Protein AF-0000000077645775 (afdb_homodimer)

Structure (mmCIF, N/CA/C/O backbone):
data_AF-0000000077645775-model_v1
#
loop_
_entity.id
_entity.type
_entity.pdbx_description
1 polymer CAMK2
#
loop_
_atom_site.group_PDB
_atom_site.id
_atom_site.type_symbol
_atom_site.label_atom_id
_atom_site.label_alt_id
_atom_site.label_comp_id
_atom_site.label_asym_id
_atom_site.label_entity_id
_atom_site.label_seq_id
_atom_site.pdbx_PDB_ins_code
_atom_site.Cartn_x
_atom_site.Cartn_y
_atom_site.Cartn_z
_atom_site.occupancy
_atom_site.B_iso_or_equiv
_atom_site.auth_seq_id
_atom_site.auth_comp_id
_atom_site.auth_asym_id
_atom_site.auth_atom_id
_atom_site.pdbx_PDB_model_num
ATOM 1 N N . MET A 1 1 ? -42.531 34.25 -17.188 1 35.44 1 MET A N 1
ATOM 2 C CA . MET A 1 1 ? -41.594 34.688 -16.156 1 35.44 1 MET A CA 1
ATOM 3 C C . MET A 1 1 ? -40.875 33.5 -15.523 1 35.44 1 MET A C 1
ATOM 5 O O . MET A 1 1 ? -40.188 33.656 -14.523 1 35.44 1 MET A O 1
ATOM 9 N N . VAL A 1 2 ? -41.312 32.25 -15.727 1 54.03 2 VAL A N 1
ATOM 10 C CA . VAL A 1 2 ? -41 31.016 -15.016 1 54.03 2 VAL A CA 1
ATOM 11 C C . VAL A 1 2 ? -39.562 30.594 -15.344 1 54.03 2 VAL A C 1
ATOM 13 O O . VAL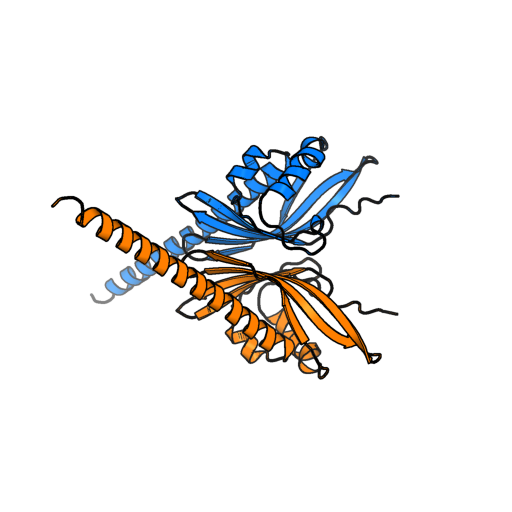 A 1 2 ? -38.969 29.781 -14.641 1 54.03 2 VAL A O 1
ATOM 16 N N . HIS A 1 3 ? -39.031 30.922 -16.484 1 53.81 3 HIS A N 1
ATOM 17 C CA . HIS A 1 3 ? -37.906 30.172 -17.016 1 53.81 3 HIS A CA 1
ATOM 18 C C . HIS A 1 3 ? -36.562 30.719 -16.484 1 53.81 3 HIS A C 1
ATOM 20 O O . HIS A 1 3 ? -35.5 30.141 -16.75 1 53.81 3 HIS A O 1
ATOM 26 N N . PHE A 1 4 ? -36.562 31.891 -15.906 1 53.22 4 PHE A N 1
ATOM 27 C CA . PHE A 1 4 ? -35.281 32.469 -15.516 1 53.22 4 PHE A CA 1
ATOM 28 C C . PHE A 1 4 ? -34.75 31.797 -14.242 1 53.22 4 PHE A C 1
ATOM 30 O O . PHE A 1 4 ? -33.562 31.812 -13.977 1 53.22 4 PHE A O 1
ATOM 37 N N . SER A 1 5 ? -35.688 31.203 -13.438 1 54.78 5 SER A N 1
ATOM 38 C CA . SER A 1 5 ? -35.281 30.641 -12.156 1 54.78 5 SER A CA 1
ATOM 39 C C . SER A 1 5 ? -34.531 29.328 -12.359 1 54.78 5 SER A C 1
ATOM 41 O O . SER A 1 5 ? -33.594 29.016 -11.617 1 54.78 5 SER A O 1
ATOM 43 N N . PHE A 1 6 ? -34.875 28.594 -13.438 1 58.28 6 PHE A N 1
ATOM 44 C CA . PHE A 1 6 ? -34.219 27.297 -13.672 1 58.28 6 PHE A CA 1
ATOM 45 C C . PHE A 1 6 ? -32.781 27.484 -14.102 1 58.28 6 PHE A C 1
ATOM 47 O O . PHE A 1 6 ? -31.906 26.703 -13.727 1 58.28 6 PHE A O 1
ATOM 54 N N . PHE A 1 7 ? -32.438 28.578 -14.742 1 55.56 7 PHE A N 1
ATOM 55 C CA . PHE A 1 7 ? -31.109 28.797 -15.258 1 55.56 7 PHE A CA 1
ATOM 56 C C . PHE A 1 7 ? -30.156 29.203 -14.133 1 55.56 7 PHE A C 1
ATOM 58 O O . PHE A 1 7 ? -28.984 28.781 -14.125 1 55.56 7 PHE A O 1
ATOM 65 N N . LYS A 1 8 ? -30.688 29.859 -13.164 1 55.53 8 LYS A N 1
ATOM 66 C CA . LYS A 1 8 ? -29.828 30.266 -12.062 1 55.53 8 LYS A CA 1
ATOM 67 C C . LYS A 1 8 ? -29.469 29.078 -11.172 1 55.53 8 LYS A C 1
ATOM 69 O O . LYS A 1 8 ? -28.344 28.969 -10.695 1 55.53 8 LYS A O 1
ATOM 74 N N . SER A 1 9 ? -30.484 28.125 -11.102 1 63.31 9 SER A N 1
ATOM 75 C CA . SER A 1 9 ? -30.234 26.953 -10.258 1 63.31 9 SER A CA 1
ATOM 76 C C . SER A 1 9 ? -29.234 26 -10.906 1 63.31 9 SER A C 1
ATOM 78 O O . SER A 1 9 ? -28.359 25.453 -10.234 1 63.31 9 SER A O 1
ATOM 80 N N . GLN A 1 10 ? -29.25 25.953 -12.234 1 63.09 10 GLN A N 1
ATOM 81 C CA . GLN A 1 10 ? -28.312 25.094 -12.953 1 63.09 10 GLN A CA 1
ATOM 82 C C . GLN A 1 10 ? -26.906 25.672 -12.93 1 63.09 10 GLN A C 1
ATOM 84 O O . GLN A 1 10 ? -25.922 24.953 -12.75 1 63.09 10 GLN A O 1
ATOM 89 N N . LEU A 1 11 ? -26.859 26.953 -13.039 1 58.44 11 LEU A N 1
ATOM 90 C CA . LEU A 1 11 ? -25.562 27.609 -13.016 1 58.44 11 LEU A CA 1
ATOM 91 C C . LEU A 1 11 ? -24.906 27.469 -11.648 1 58.44 11 LEU A C 1
ATOM 93 O O . LEU A 1 11 ? -23.703 27.25 -11.555 1 58.44 11 LEU A O 1
ATOM 97 N N . ALA A 1 12 ? -25.766 27.656 -10.633 1 63.41 12 ALA A N 1
ATOM 98 C CA . ALA A 1 12 ? -25.25 27.516 -9.273 1 63.41 12 ALA A CA 1
ATOM 99 C C . ALA A 1 12 ? -24.781 26.094 -9.008 1 63.41 12 ALA A C 1
ATOM 101 O O . ALA A 1 12 ? -23.75 25.875 -8.383 1 63.41 12 ALA A O 1
ATOM 102 N N . ASN A 1 13 ? -25.531 25.172 -9.555 1 65.56 13 ASN A N 1
ATOM 103 C CA . ASN A 1 13 ? -25.141 23.766 -9.422 1 65.56 13 ASN A CA 1
ATOM 104 C C . ASN A 1 13 ? -23.859 23.469 -10.18 1 65.56 13 ASN A C 1
ATOM 106 O O . ASN A 1 13 ? -23.016 22.719 -9.703 1 65.56 13 ASN A O 1
ATOM 110 N N . ASP A 1 14 ? -23.719 24.172 -11.312 1 67.62 14 ASP A N 1
ATOM 111 C CA . ASP A 1 14 ? -22.516 24.016 -12.117 1 67.62 14 ASP A CA 1
ATOM 112 C C . ASP A 1 14 ? -21.297 24.656 -11.43 1 67.62 14 ASP A C 1
ATOM 114 O O . ASP A 1 14 ? -20.219 24.078 -11.43 1 67.62 14 ASP A O 1
ATOM 118 N N . GLU A 1 15 ? -21.609 25.812 -10.867 1 68.56 15 GLU A N 1
ATOM 119 C CA . GLU A 1 15 ? -20.531 26.484 -10.141 1 68.56 15 GLU A CA 1
ATOM 120 C C . GLU A 1 15 ? -20.109 25.672 -8.922 1 68.56 15 GLU A C 1
ATOM 122 O O . GLU A 1 15 ? -18.906 25.578 -8.609 1 68.56 15 GLU A O 1
ATOM 127 N N . PHE A 1 16 ? -21.109 25.188 -8.266 1 70.94 16 PHE A N 1
ATOM 128 C CA . PHE A 1 16 ? -20.828 24.344 -7.109 1 70.94 16 PHE A CA 1
ATOM 129 C C . PHE A 1 16 ? -20.062 23.094 -7.52 1 70.94 16 PHE A C 1
ATOM 131 O O . PHE A 1 16 ? -19.109 22.688 -6.84 1 70.94 16 PHE A O 1
ATOM 138 N N . SER A 1 17 ? -20.562 22.578 -8.539 1 72.56 17 SER A N 1
ATOM 139 C CA . SER A 1 17 ? -19.891 21.391 -9.055 1 72.56 17 SER A CA 1
ATOM 140 C C . SER A 1 17 ? -18.453 21.719 -9.484 1 72.56 17 SER A C 1
ATOM 142 O O . SER A 1 17 ? -17.531 20.969 -9.188 1 72.56 17 SER A O 1
ATOM 144 N N . PHE A 1 18 ? -18.281 22.828 -10 1 78.81 18 PHE A N 1
ATOM 145 C CA . PHE A 1 18 ? -16.969 23.266 -10.445 1 78.81 18 PHE A CA 1
ATOM 146 C C . PHE A 1 18 ? -16.062 23.562 -9.25 1 78.81 18 PHE A C 1
ATOM 148 O O . PHE A 1 18 ? -14.883 23.219 -9.258 1 78.81 18 PHE A O 1
ATOM 155 N N . SER A 1 19 ? -16.672 24.234 -8.305 1 79.06 19 SER A N 1
ATOM 156 C CA . SER A 1 19 ? -15.914 24.562 -7.102 1 79.06 19 SER A CA 1
ATOM 157 C C . SER A 1 19 ? -15.484 23.297 -6.367 1 79.06 19 SER A C 1
ATOM 159 O O . SER A 1 19 ? -14.352 23.203 -5.895 1 79.06 19 SER A O 1
ATOM 161 N N . MET A 1 20 ? -16.328 22.344 -6.336 1 82.12 20 MET A N 1
ATOM 162 C CA . MET A 1 20 ? -15.992 21.078 -5.668 1 82.12 20 MET A CA 1
ATOM 163 C C . MET A 1 20 ? -14.914 20.328 -6.438 1 82.12 20 MET A C 1
ATOM 165 O O . MET A 1 20 ? -14.047 19.688 -5.836 1 82.12 20 MET A O 1
ATOM 169 N N . LEU A 1 21 ? -15.023 20.422 -7.68 1 83 21 LEU A N 1
ATOM 170 C CA . LEU A 1 21 ? -14.016 19.766 -8.516 1 83 21 LEU A CA 1
ATOM 171 C C . LEU A 1 21 ? -12.648 20.422 -8.312 1 83 21 LEU A C 1
ATOM 173 O O . LEU A 1 21 ? -11.633 19.719 -8.227 1 83 21 LEU A O 1
ATOM 177 N N . ARG A 1 22 ? -12.648 21.672 -8.227 1 86.12 22 ARG A N 1
ATOM 178 C CA . ARG A 1 22 ? -11.391 22.406 -8.008 1 86.12 22 ARG A CA 1
ATOM 179 C C . ARG A 1 22 ? -10.789 22.062 -6.652 1 86.12 22 ARG A C 1
ATOM 181 O O . ARG A 1 22 ? -9.57 21.938 -6.52 1 86.12 22 ARG A O 1
ATOM 188 N N . LEU A 1 23 ? -11.609 21.938 -5.723 1 88 23 LEU A N 1
ATOM 189 C CA . LEU A 1 23 ? -11.133 21.594 -4.387 1 88 23 LEU A CA 1
ATOM 190 C C . LEU A 1 23 ? -10.523 20.203 -4.363 1 88 23 LEU A C 1
ATOM 192 O O . LEU A 1 23 ? -9.508 19.969 -3.701 1 88 23 LEU A O 1
ATOM 196 N N . THR A 1 24 ? -11.156 19.312 -5.047 1 91.88 24 THR A N 1
ATOM 197 C CA . THR A 1 24 ? -10.648 17.953 -5.109 1 91.88 24 THR A CA 1
ATOM 198 C C . THR A 1 24 ? -9.289 17.906 -5.805 1 91.88 24 THR A C 1
ATOM 200 O O . THR A 1 24 ? -8.367 17.219 -5.348 1 91.88 24 THR A O 1
ATOM 203 N N . ILE A 1 25 ? -9.18 18.672 -6.828 1 92.69 25 ILE A N 1
ATOM 204 C CA . ILE A 1 25 ? -7.926 18.734 -7.57 1 92.69 25 ILE A CA 1
ATOM 205 C C . ILE A 1 25 ? -6.828 19.328 -6.688 1 92.69 25 ILE A C 1
ATOM 207 O O . ILE A 1 25 ? -5.707 18.812 -6.648 1 92.69 25 ILE A O 1
ATOM 211 N N . ARG A 1 26 ? -7.129 20.344 -6.023 1 94.75 26 ARG A N 1
ATOM 212 C CA . ARG A 1 26 ? -6.16 21 -5.148 1 94.75 26 ARG A CA 1
ATOM 213 C C . ARG A 1 26 ? -5.715 20.062 -4.031 1 94.75 26 ARG A C 1
ATOM 215 O O . ARG A 1 26 ? -4.535 20.016 -3.684 1 94.75 26 ARG A O 1
ATOM 222 N N . ARG A 1 27 ? -6.645 19.375 -3.463 1 96.19 27 ARG A N 1
ATOM 223 C CA . ARG A 1 27 ? -6.324 18.438 -2.387 1 96.19 27 ARG A CA 1
ATOM 224 C C . ARG A 1 27 ? -5.434 17.312 -2.891 1 96.19 27 ARG A C 1
ATOM 226 O O . ARG A 1 27 ? -4.496 16.891 -2.203 1 96.19 27 ARG A O 1
ATOM 233 N N . LYS A 1 28 ? -5.723 16.828 -4.059 1 97.69 28 LYS A N 1
ATOM 234 C CA . LYS A 1 28 ? -4.879 15.797 -4.648 1 97.69 28 LYS A CA 1
ATOM 235 C C . LYS A 1 28 ? -3.473 16.328 -4.926 1 97.69 28 LYS A C 1
ATOM 237 O O . LYS A 1 28 ? -2.484 15.633 -4.668 1 97.69 28 LYS A O 1
ATOM 242 N N . GLN A 1 29 ? -3.4 17.516 -5.398 1 97.62 29 GLN A N 1
ATOM 243 C CA . GLN A 1 29 ? -2.104 18.125 -5.66 1 97.62 29 GLN A CA 1
ATOM 244 C C . GLN A 1 29 ? -1.319 18.328 -4.367 1 97.62 29 GLN A C 1
ATOM 246 O O . GLN A 1 29 ? -0.094 18.203 -4.352 1 97.62 29 GLN A O 1
ATOM 251 N N . GLU A 1 30 ? -1.993 18.641 -3.342 1 97.88 30 GLU A N 1
ATOM 252 C CA . GLU A 1 30 ? -1.35 18.781 -2.039 1 97.88 30 GLU A CA 1
ATOM 253 C C . GLU A 1 30 ? -0.684 17.469 -1.613 1 97.88 30 GLU A C 1
ATOM 255 O O . GLU A 1 30 ? 0.459 17.469 -1.149 1 97.88 30 GLU A O 1
ATOM 260 N N . ILE A 1 31 ? -1.346 16.375 -1.793 1 98.56 31 ILE A N 1
ATOM 261 C CA . ILE A 1 31 ? -0.824 15.07 -1.418 1 98.56 31 ILE A CA 1
ATOM 262 C C . ILE A 1 31 ? 0.391 14.734 -2.279 1 98.56 31 ILE A C 1
ATOM 264 O O . ILE A 1 31 ? 1.384 14.195 -1.782 1 98.56 31 ILE A O 1
ATOM 268 N N . ILE A 1 32 ? 0.295 15.055 -3.537 1 98.56 32 ILE A N 1
ATOM 269 C CA . ILE A 1 32 ? 1.415 14.805 -4.438 1 98.56 32 ILE A CA 1
ATOM 270 C C . ILE A 1 32 ? 2.629 15.617 -3.99 1 98.56 32 ILE A C 1
ATOM 272 O O . ILE A 1 32 ? 3.738 15.086 -3.9 1 98.56 32 ILE A O 1
ATOM 276 N N . LYS A 1 33 ? 2.432 16.844 -3.637 1 98.31 33 LYS A N 1
ATOM 277 C CA . LYS A 1 33 ? 3.523 17.719 -3.201 1 98.31 33 LYS A CA 1
ATOM 278 C C . LYS A 1 33 ? 4.125 17.219 -1.889 1 98.31 33 LYS A C 1
ATOM 280 O O . LYS A 1 33 ? 5.348 17.234 -1.717 1 98.31 33 LYS A O 1
ATOM 285 N N . LEU A 1 34 ? 3.289 16.812 -0.965 1 98.44 34 LEU A N 1
ATOM 286 C CA . LEU A 1 34 ? 3.766 16.234 0.283 1 98.44 34 LEU A CA 1
ATOM 287 C C . LEU A 1 34 ? 4.652 15.016 0.014 1 98.44 34 LEU A C 1
ATOM 289 O O . LEU A 1 34 ? 5.715 14.875 0.626 1 98.44 34 LEU A O 1
ATOM 293 N N . THR A 1 35 ? 4.227 14.227 -0.908 1 98.75 35 THR A N 1
ATOM 294 C CA . THR A 1 35 ? 4.969 13.023 -1.258 1 98.75 35 THR A CA 1
ATOM 295 C C . THR A 1 35 ? 6.316 13.375 -1.885 1 98.75 35 THR A C 1
ATOM 297 O O . THR A 1 35 ? 7.34 12.781 -1.547 1 98.75 35 THR A O 1
ATOM 300 N N . GLU A 1 36 ? 6.297 14.328 -2.742 1 98.12 36 GLU A N 1
ATOM 301 C CA . GLU A 1 36 ? 7.539 14.797 -3.35 1 98.12 36 GLU A CA 1
ATOM 302 C C . GLU A 1 36 ? 8.508 15.305 -2.289 1 98.12 36 GLU A C 1
ATOM 304 O O . GLU A 1 36 ? 9.711 15.031 -2.357 1 98.12 36 GLU A O 1
ATOM 309 N N . GLN A 1 37 ? 8.031 16.016 -1.359 1 98.06 37 GLN A N 1
ATOM 310 C CA . GLN A 1 37 ? 8.867 16.547 -0.288 1 98.06 37 GLN A CA 1
ATOM 311 C C . GLN A 1 37 ? 9.422 15.422 0.585 1 98.06 37 GLN A C 1
ATOM 313 O O . GLN A 1 37 ? 10.578 15.469 0.997 1 98.06 37 GLN A O 1
ATOM 318 N N . LEU A 1 38 ? 8.617 14.492 0.855 1 98.25 38 LEU A N 1
ATOM 319 C CA . LEU A 1 38 ? 9.062 13.328 1.617 1 98.25 38 LEU A CA 1
ATOM 320 C C . LEU A 1 38 ? 10.188 12.602 0.889 1 98.25 38 LEU A C 1
ATOM 322 O O . LEU A 1 38 ? 11.211 12.273 1.49 1 98.25 38 LEU A O 1
ATOM 326 N N . ILE A 1 39 ? 10.008 12.375 -0.375 1 96.69 39 ILE A N 1
ATOM 327 C CA . ILE A 1 39 ? 11 11.664 -1.172 1 96.69 39 ILE A CA 1
ATOM 328 C C . ILE A 1 39 ? 12.297 12.477 -1.232 1 96.69 39 ILE A C 1
ATOM 330 O O . ILE A 1 39 ? 13.391 11.914 -1.173 1 96.69 39 ILE A O 1
ATOM 334 N N . ALA A 1 40 ? 12.156 13.781 -1.347 1 95.25 40 ALA A N 1
ATOM 335 C CA . ALA A 1 40 ? 13.336 14.641 -1.333 1 95.25 40 ALA A CA 1
ATOM 336 C C . ALA A 1 40 ? 14.109 14.492 -0.027 1 95.25 40 ALA A C 1
ATOM 338 O O . ALA A 1 40 ? 15.344 14.438 -0.031 1 95.25 40 ALA A O 1
ATOM 339 N N . ALA A 1 41 ? 13.375 14.43 1.089 1 95.81 41 ALA A N 1
ATOM 340 C CA . ALA A 1 41 ? 14.031 14.234 2.379 1 95.81 41 ALA A CA 1
ATOM 341 C C . ALA A 1 41 ? 14.773 12.898 2.416 1 95.81 41 ALA A C 1
ATOM 343 O O . ALA A 1 41 ? 15.891 12.82 2.939 1 95.81 41 ALA A O 1
ATOM 344 N N . ILE A 1 42 ? 14.211 11.875 1.818 1 95.12 42 ILE A N 1
ATOM 345 C CA . ILE A 1 42 ? 14.82 10.547 1.786 1 95.12 42 ILE A CA 1
ATOM 346 C C . ILE A 1 42 ? 16.078 10.578 0.934 1 95.12 42 ILE A C 1
ATOM 348 O O . ILE A 1 42 ? 17.156 10.148 1.378 1 95.12 42 ILE A O 1
ATOM 352 N N . THR A 1 43 ? 15.977 11.109 -0.254 1 91.56 43 THR A N 1
ATOM 353 C CA . THR A 1 43 ? 17.062 11.047 -1.223 1 91.56 43 THR A CA 1
ATOM 354 C C . THR A 1 43 ? 18.219 11.953 -0.806 1 91.56 43 THR A C 1
ATOM 356 O O . THR A 1 43 ? 19.359 11.75 -1.222 1 91.56 43 THR A O 1
ATOM 359 N N . SER A 1 44 ? 17.969 12.922 0.042 1 91.62 44 SER A N 1
ATOM 360 C CA . SER A 1 44 ? 19 13.828 0.513 1 91.62 44 SER A CA 1
ATOM 361 C C . SER A 1 44 ? 19.578 13.359 1.847 1 91.62 44 SER A C 1
ATOM 363 O O . SER A 1 44 ? 20.453 14.031 2.422 1 91.62 44 SER A O 1
ATOM 365 N N . GLY A 1 45 ? 19.031 12.328 2.346 1 92.62 45 GLY A N 1
ATOM 366 C CA . GLY A 1 45 ? 19.516 11.82 3.623 1 92.62 45 GLY A CA 1
ATOM 367 C C . GLY A 1 45 ? 19.125 12.703 4.797 1 92.62 45 GLY A C 1
ATOM 368 O O . GLY A 1 45 ? 19.844 12.75 5.801 1 92.62 45 GLY A O 1
ATOM 369 N N . ASP A 1 46 ? 18.125 13.438 4.688 1 94.44 46 ASP A N 1
ATOM 370 C CA . ASP A 1 46 ? 17.656 14.375 5.707 1 94.44 46 ASP A CA 1
ATOM 371 C C . ASP A 1 46 ? 16.672 13.703 6.656 1 94.44 46 ASP A C 1
ATOM 373 O O . ASP A 1 46 ? 15.453 13.891 6.527 1 94.44 46 ASP A O 1
ATOM 377 N N . PHE A 1 47 ? 17.156 13.016 7.738 1 96.38 47 PHE A N 1
ATOM 378 C CA . PHE A 1 47 ? 16.297 12.266 8.648 1 96.38 47 PHE A CA 1
ATOM 379 C C . PHE A 1 47 ? 15.391 13.203 9.438 1 96.38 47 PHE A C 1
ATOM 381 O O . PHE A 1 47 ? 14.227 12.883 9.688 1 96.38 47 PHE A O 1
ATOM 388 N N . GLU A 1 48 ? 15.875 14.305 9.828 1 96.19 48 GLU A N 1
ATOM 389 C CA . GLU A 1 48 ? 15.047 15.266 10.539 1 96.19 48 GLU A CA 1
ATOM 390 C C . GLU A 1 48 ? 13.859 15.711 9.688 1 96.19 48 GLU A C 1
ATOM 392 O O . GLU A 1 48 ? 12.719 15.734 10.164 1 96.19 48 GLU A O 1
ATOM 397 N N . GLY A 1 49 ? 14.156 16.078 8.461 1 96.62 49 GLY A N 1
ATOM 398 C CA . GLY A 1 49 ? 13.07 16.391 7.547 1 96.62 49 GLY A CA 1
ATOM 399 C C . GLY A 1 49 ? 12.094 15.25 7.355 1 96.62 49 GLY A C 1
ATOM 400 O O . GLY A 1 49 ? 10.883 15.461 7.348 1 96.62 49 GLY A O 1
ATOM 401 N N . TYR A 1 50 ? 12.633 14.078 7.242 1 97.56 50 TYR A N 1
ATOM 402 C CA . TYR A 1 50 ? 11.836 12.867 7.062 1 97.56 50 TYR A CA 1
ATOM 403 C C . TYR A 1 50 ? 10.859 12.68 8.219 1 97.56 50 TYR A C 1
ATOM 405 O O . TYR A 1 50 ? 9.68 12.391 8 1 97.56 50 TYR A O 1
ATOM 413 N N . THR A 1 51 ? 11.25 12.906 9.406 1 97.44 51 THR A N 1
ATOM 414 C CA . THR A 1 51 ? 10.438 12.672 10.594 1 97.44 51 THR A CA 1
ATOM 415 C C . THR A 1 51 ? 9.273 13.656 10.664 1 97.44 51 THR A C 1
ATOM 417 O O . THR A 1 51 ? 8.289 13.414 11.352 1 97.44 51 THR A O 1
ATOM 420 N N . ARG A 1 52 ? 9.367 14.734 9.977 1 96.56 52 ARG A N 1
ATOM 421 C CA . ARG A 1 52 ? 8.289 15.727 9.953 1 96.56 52 ARG A CA 1
ATOM 422 C C . ARG A 1 52 ? 7.109 15.227 9.133 1 96.56 52 ARG A C 1
ATOM 424 O O . ARG A 1 52 ? 5.984 15.711 9.297 1 96.56 52 ARG A O 1
ATOM 431 N N . PHE A 1 53 ? 7.406 14.266 8.297 1 97.94 53 PHE A N 1
ATOM 432 C CA . PHE A 1 53 ? 6.367 13.812 7.379 1 97.94 53 PHE A CA 1
ATOM 433 C C . PHE A 1 53 ? 5.832 12.453 7.797 1 97.94 53 PHE A C 1
ATOM 435 O O . PHE A 1 53 ? 4.801 12 7.293 1 97.94 53 PHE A O 1
ATOM 442 N N . VAL A 1 54 ? 6.48 11.789 8.703 1 98.38 54 VAL A N 1
ATOM 443 C CA . VAL A 1 54 ? 6.168 10.383 8.938 1 98.38 54 VAL A CA 1
ATOM 444 C C . VAL A 1 54 ? 5.668 10.195 10.367 1 98.38 54 VAL A C 1
ATOM 446 O O . VAL A 1 54 ? 6.254 10.734 11.312 1 98.38 54 VAL A O 1
ATOM 449 N N . ASP A 1 55 ? 4.562 9.445 10.484 1 98 55 ASP A N 1
ATOM 450 C CA . ASP A 1 55 ? 4.055 9.07 11.797 1 98 55 ASP A CA 1
ATOM 451 C C . ASP A 1 55 ? 5.066 8.211 12.555 1 98 55 ASP A C 1
ATOM 453 O O . ASP A 1 55 ? 5.68 7.312 11.977 1 98 55 ASP A O 1
ATOM 457 N N . PRO A 1 56 ? 5.289 8.5 13.836 1 96.69 56 PRO A N 1
ATOM 458 C CA . PRO A 1 56 ? 6.258 7.707 14.594 1 96.69 56 PRO A CA 1
ATOM 459 C C . PRO A 1 56 ? 5.895 6.227 14.641 1 96.69 56 PRO A C 1
ATOM 461 O O . PRO A 1 56 ? 6.762 5.383 14.891 1 96.69 56 PRO A O 1
ATOM 464 N N . HIS A 1 57 ? 4.617 5.844 14.43 1 96.62 57 HIS A N 1
ATOM 465 C CA . HIS A 1 57 ? 4.172 4.457 14.406 1 96.62 57 HIS A CA 1
ATOM 466 C C . HIS A 1 57 ? 3.895 3.99 12.984 1 96.62 57 HIS A C 1
ATOM 468 O O . HIS A 1 57 ? 3.008 3.164 12.758 1 96.62 57 HIS A O 1
ATOM 474 N N . VAL A 1 58 ? 4.621 4.523 12.086 1 98.44 58 VAL A N 1
ATOM 475 C CA . VAL A 1 58 ? 4.473 4.164 10.68 1 98.44 58 VAL A CA 1
ATOM 476 C C . VAL A 1 58 ? 4.656 2.66 10.508 1 98.44 58 VAL A C 1
ATOM 478 O O . VAL A 1 58 ? 5.469 2.045 11.203 1 98.44 58 VAL A O 1
ATOM 481 N N . THR A 1 59 ? 3.861 2.072 9.617 1 98.75 59 THR A N 1
ATOM 482 C CA . THR A 1 59 ? 4.062 0.692 9.195 1 98.75 59 THR A CA 1
ATOM 483 C C . THR A 1 59 ? 4.512 0.635 7.738 1 98.75 59 THR A C 1
ATOM 485 O O . THR A 1 59 ? 4.199 1.532 6.953 1 98.75 59 THR A O 1
ATOM 488 N N . SER A 1 60 ? 5.289 -0.422 7.473 1 98.56 60 SER A N 1
ATOM 489 C CA . SER A 1 60 ? 5.762 -0.458 6.09 1 98.56 60 SER A CA 1
ATOM 490 C C . SER A 1 60 ? 6.062 -1.885 5.645 1 98.56 60 SER A C 1
ATOM 492 O O . SER A 1 60 ? 6.438 -2.73 6.461 1 98.56 60 SER A O 1
ATOM 494 N N . PHE A 1 61 ? 5.801 -2.135 4.406 1 98 61 PHE A N 1
ATOM 495 C CA . PHE A 1 61 ? 6.375 -3.242 3.648 1 98 61 PHE A CA 1
ATOM 496 C C . PHE A 1 61 ? 7.414 -2.736 2.654 1 98 61 PHE A C 1
ATOM 498 O O . PHE A 1 61 ? 7.145 -1.819 1.877 1 98 61 PHE A O 1
ATOM 505 N N . GLU A 1 62 ? 8.555 -3.322 2.703 1 96.12 62 GLU A N 1
ATOM 506 C CA . GLU A 1 62 ? 9.617 -2.967 1.771 1 96.12 62 GLU A CA 1
ATOM 507 C C . GLU A 1 62 ? 10.617 -4.109 1.609 1 96.12 62 GLU A C 1
ATOM 509 O O . GLU A 1 62 ? 10.742 -4.957 2.496 1 96.12 62 GLU A O 1
ATOM 514 N N . PRO A 1 63 ? 11.242 -4.168 0.49 1 94.62 63 PRO A N 1
ATOM 515 C CA . PRO A 1 63 ? 12.133 -5.301 0.208 1 94.62 63 PRO A CA 1
ATOM 516 C C . PRO A 1 63 ? 13.18 -5.516 1.3 1 94.62 63 PRO A C 1
ATOM 518 O O . PRO A 1 63 ? 13.492 -6.656 1.641 1 94.62 63 PRO A O 1
ATOM 521 N N . GLU A 1 64 ? 13.68 -4.484 1.891 1 93.44 64 GLU A N 1
ATOM 522 C CA . GLU A 1 64 ? 14.742 -4.566 2.896 1 93.44 64 GLU A CA 1
ATOM 523 C C . GLU A 1 64 ? 14.234 -5.234 4.172 1 93.44 64 GLU A C 1
ATOM 525 O O . GLU A 1 64 ? 15.031 -5.641 5.023 1 93.44 64 GLU A O 1
ATOM 530 N N . ALA A 1 65 ? 12.938 -5.371 4.273 1 94.69 65 ALA A N 1
ATOM 531 C CA . ALA A 1 65 ? 12.352 -5.867 5.516 1 94.69 65 ALA A CA 1
ATOM 532 C C . ALA A 1 65 ? 12.164 -7.383 5.465 1 94.69 65 ALA A C 1
ATOM 534 O O . ALA A 1 65 ? 11.531 -7.965 6.348 1 94.69 65 ALA A O 1
ATOM 535 N N . LEU A 1 66 ? 12.609 -8.039 4.414 1 91.56 66 LEU A N 1
ATOM 536 C CA . LEU A 1 66 ? 12.602 -9.492 4.27 1 91.56 66 LEU A CA 1
ATOM 537 C C . LEU A 1 66 ? 11.203 -10.055 4.496 1 91.56 66 LEU A C 1
ATOM 539 O O . LEU A 1 66 ? 11.023 -10.992 5.281 1 91.56 66 LEU A O 1
ATOM 543 N N . ARG A 1 67 ? 10.195 -9.422 3.895 1 90.19 67 ARG A N 1
ATOM 544 C CA . ARG A 1 67 ? 8.82 -9.906 3.807 1 90.19 67 ARG A CA 1
ATOM 545 C C . ARG A 1 67 ? 8.078 -9.688 5.121 1 90.19 67 ARG A C 1
ATOM 547 O O . ARG A 1 67 ? 7.008 -10.266 5.336 1 90.19 67 ARG A O 1
ATOM 554 N N . ASN A 1 68 ? 8.625 -8.867 6.07 1 95 68 ASN A N 1
ATOM 555 C CA . ASN A 1 68 ? 7.961 -8.578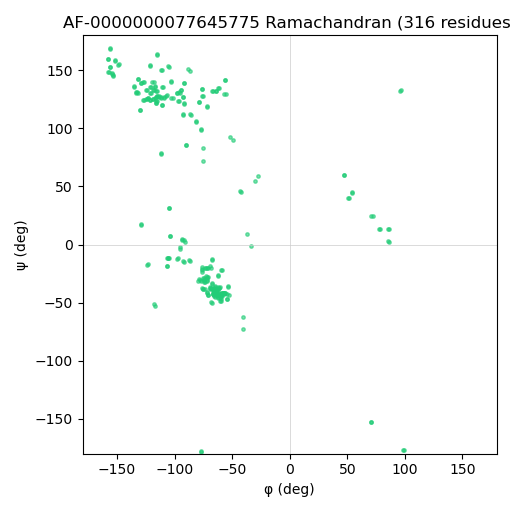 7.336 1 95 68 ASN A CA 1
ATOM 556 C C . ASN A 1 68 ? 7.371 -7.168 7.348 1 95 68 ASN A C 1
ATOM 558 O O . ASN A 1 68 ? 7.836 -6.289 6.617 1 95 68 ASN A O 1
ATOM 562 N N . LEU A 1 69 ? 6.336 -7.062 8.164 1 97.81 69 LEU A N 1
ATOM 563 C CA . LEU A 1 69 ? 5.793 -5.734 8.43 1 97.81 69 LEU A CA 1
ATOM 564 C C . LEU A 1 69 ? 6.648 -4.992 9.445 1 97.81 69 LEU A C 1
ATOM 566 O O . LEU A 1 69 ? 6.836 -5.461 10.57 1 97.81 69 LEU A O 1
ATOM 570 N N . ILE A 1 70 ? 7.141 -3.832 9.078 1 98 70 ILE A N 1
ATOM 571 C CA . ILE A 1 70 ? 7.918 -2.988 9.977 1 98 70 ILE A CA 1
ATOM 572 C C . ILE A 1 70 ? 6.992 -2.002 10.688 1 98 70 ILE A C 1
ATOM 574 O O . ILE A 1 70 ? 6.082 -1.445 10.07 1 98 70 ILE A O 1
ATOM 578 N N . VAL A 1 71 ? 7.254 -1.828 11.945 1 97.62 71 VAL A N 1
ATOM 579 C CA . VAL A 1 71 ? 6.547 -0.816 12.727 1 97.62 71 VAL A CA 1
ATOM 580 C C . VAL A 1 71 ? 7.547 0.146 13.359 1 97.62 71 VAL A C 1
ATOM 582 O O . VAL A 1 71 ? 8.5 -0.283 14.008 1 97.62 71 VAL A O 1
ATOM 585 N N . GLY A 1 72 ? 7.297 1.473 13.07 1 97.06 72 GLY A N 1
ATOM 586 C CA . GLY A 1 72 ? 8.133 2.494 13.688 1 97.06 72 GLY A CA 1
ATOM 587 C C . GLY A 1 72 ? 9.227 2.998 12.766 1 97.06 72 GLY A C 1
ATOM 588 O O . GLY A 1 72 ? 9.328 2.57 11.609 1 97.06 72 GLY A O 1
ATOM 589 N N . MET A 1 73 ? 10.078 3.883 13.25 1 96.5 73 MET A N 1
ATOM 590 C CA . MET A 1 73 ? 11 4.637 12.398 1 96.5 73 MET A CA 1
ATOM 591 C C . MET A 1 73 ? 12.422 4.105 12.531 1 96.5 73 MET A C 1
ATOM 593 O O . MET A 1 73 ? 13.289 4.438 11.727 1 96.5 73 MET A O 1
ATOM 597 N N . ASP A 1 74 ? 12.688 3.258 13.5 1 96.62 74 ASP A N 1
ATOM 598 C CA . ASP A 1 74 ? 14.055 2.836 13.789 1 96.62 74 ASP A CA 1
ATOM 599 C C . ASP A 1 74 ? 14.68 2.121 12.594 1 96.62 74 ASP A C 1
ATOM 601 O O . ASP A 1 74 ? 15.859 2.293 12.305 1 96.62 74 ASP A O 1
ATOM 605 N N . PHE A 1 75 ? 13.961 1.271 11.969 1 96.75 75 PHE A N 1
ATOM 606 C CA . PHE A 1 75 ? 14.414 0.554 10.789 1 96.75 75 PHE A CA 1
ATOM 607 C C . PHE A 1 75 ? 14.93 1.524 9.727 1 96.75 75 PHE A C 1
ATOM 609 O O . PHE A 1 75 ? 16 1.318 9.156 1 96.75 75 PHE A O 1
ATOM 616 N N . HIS A 1 76 ? 14.227 2.605 9.508 1 96.44 76 HIS A N 1
ATOM 617 C CA . HIS A 1 76 ? 14.586 3.604 8.508 1 96.44 76 HIS A CA 1
ATOM 618 C C . HIS A 1 76 ? 15.75 4.469 8.969 1 96.44 76 HIS A C 1
ATOM 620 O O . HIS A 1 76 ? 16.625 4.828 8.172 1 96.44 76 HIS A O 1
ATOM 626 N N . LYS A 1 77 ? 15.695 4.754 10.258 1 97 77 LYS A N 1
ATOM 627 C CA . LYS A 1 77 ? 16.797 5.555 10.789 1 97 77 LYS A CA 1
ATOM 628 C C . LYS A 1 77 ? 18.141 4.895 10.516 1 97 77 LYS A C 1
ATOM 630 O O . LYS A 1 77 ? 19.125 5.574 10.211 1 97 77 LYS A O 1
ATOM 635 N N . PHE A 1 78 ? 18.234 3.627 10.672 1 96.31 78 PHE A N 1
ATOM 636 C CA . PHE A 1 78 ? 19.469 2.889 10.391 1 96.31 78 PHE A CA 1
ATOM 637 C C . PHE A 1 78 ? 19.953 3.168 8.969 1 96.31 78 PHE A C 1
ATOM 639 O O . PHE A 1 78 ? 21.141 3.428 8.758 1 96.31 78 PHE A O 1
ATOM 646 N N . TYR A 1 79 ? 19.078 3.109 8 1 93.44 79 TYR A N 1
ATOM 647 C CA . TYR A 1 79 ? 19.469 3.336 6.613 1 93.44 79 TYR A CA 1
ATOM 648 C C . TYR A 1 79 ? 19.844 4.793 6.387 1 93.44 79 TYR A C 1
ATOM 650 O O . TYR A 1 79 ? 20.75 5.09 5.598 1 93.44 79 TYR A O 1
ATOM 658 N N . PHE A 1 80 ? 19.125 5.688 7.023 1 94.19 80 PHE A N 1
ATOM 659 C CA . PHE A 1 80 ? 19.516 7.094 6.93 1 94.19 80 PHE A CA 1
ATOM 660 C C . PHE A 1 80 ? 20.922 7.301 7.453 1 94.19 80 PHE A C 1
ATOM 662 O O . PHE A 1 80 ? 21.719 8 6.828 1 94.19 80 PHE A O 1
ATOM 669 N N . ASP A 1 81 ? 21.266 6.719 8.547 1 94 81 ASP A N 1
ATOM 670 C CA . ASP A 1 81 ? 22.531 6.945 9.242 1 94 81 ASP A CA 1
ATOM 671 C C . ASP A 1 81 ? 23.688 6.312 8.477 1 94 81 ASP A C 1
ATOM 673 O O . ASP A 1 81 ? 24.812 6.844 8.484 1 94 81 ASP A O 1
ATOM 677 N N . HIS A 1 82 ? 23.391 5.242 7.719 1 91.56 82 HIS A N 1
ATOM 678 C CA . HIS A 1 82 ? 24.531 4.465 7.258 1 91.56 82 HIS A CA 1
ATOM 679 C C . HIS A 1 82 ? 24.547 4.348 5.738 1 91.56 82 HIS A C 1
ATOM 681 O O . HIS A 1 82 ? 25.562 3.982 5.148 1 91.56 82 HIS A O 1
ATOM 687 N N . VAL A 1 83 ? 23.453 4.617 5.082 1 85.62 83 VAL A N 1
ATOM 688 C CA . VAL A 1 83 ? 23.406 4.453 3.633 1 85.62 83 VAL A CA 1
ATOM 689 C C . VAL A 1 83 ? 23.125 5.801 2.969 1 85.62 83 VAL A C 1
ATOM 691 O O . VAL A 1 83 ? 23.938 6.285 2.178 1 85.62 83 VAL A O 1
ATOM 694 N N . LEU A 1 84 ? 22.172 6.461 3.365 1 83.69 84 LEU A N 1
ATOM 695 C CA . LEU A 1 84 ? 21.672 7.641 2.66 1 83.69 84 LEU A CA 1
ATOM 696 C C . LEU A 1 84 ? 22.547 8.859 2.975 1 83.69 84 LEU A C 1
ATOM 698 O O . LEU A 1 84 ? 22.719 9.734 2.131 1 83.69 84 LEU A O 1
ATOM 702 N N . SER A 1 85 ? 23.094 8.914 4.133 1 76.19 85 SER A N 1
ATOM 703 C CA . SER A 1 85 ? 23.938 10.039 4.527 1 76.19 85 SER A CA 1
ATOM 704 C C . SER A 1 85 ? 25.312 9.953 3.873 1 76.19 85 SER A C 1
ATOM 706 O O . SER A 1 85 ? 26 10.969 3.744 1 76.19 85 SER A O 1
ATOM 708 N N . LYS A 1 86 ? 25.641 8.828 3.455 1 74.56 86 LYS A N 1
ATOM 709 C CA . LYS A 1 86 ? 26.984 8.625 2.902 1 74.56 86 LYS A CA 1
ATOM 710 C C . LYS A 1 86 ? 26.969 8.703 1.378 1 74.56 86 LYS A C 1
ATOM 712 O O . LYS A 1 86 ? 28.016 8.742 0.741 1 74.56 86 LYS A O 1
ATOM 717 N N . ASN A 1 87 ? 25.734 8.672 0.969 1 67.81 87 ASN A N 1
ATOM 718 C CA . ASN A 1 87 ? 25.609 8.688 -0.484 1 67.81 87 ASN A CA 1
ATOM 719 C C . ASN A 1 87 ? 25.734 10.102 -1.039 1 67.81 87 ASN A C 1
ATOM 721 O O . ASN A 1 87 ? 24.875 10.953 -0.804 1 67.81 87 ASN A O 1
ATOM 725 N N . ASN A 1 88 ? 26.844 10.367 -1.639 1 69.12 88 ASN A N 1
ATOM 726 C CA . ASN A 1 88 ? 27.141 11.68 -2.203 1 69.12 88 ASN A CA 1
ATOM 727 C C . ASN A 1 88 ? 27 11.68 -3.723 1 69.12 88 ASN A C 1
ATOM 729 O O . ASN A 1 88 ? 27.312 12.68 -4.375 1 69.12 88 ASN A O 1
ATOM 733 N N . LYS A 1 89 ? 26.531 10.664 -4.207 1 76 89 LYS A N 1
ATOM 734 C CA . LYS A 1 89 ? 26.406 10.625 -5.66 1 76 89 LYS A CA 1
ATOM 735 C C . LYS A 1 89 ? 25.062 11.203 -6.117 1 76 89 LYS A C 1
ATOM 737 O O . LYS A 1 89 ? 24.094 11.172 -5.371 1 76 89 LYS A O 1
ATOM 742 N N . PRO A 1 90 ? 25.141 11.719 -7.293 1 78 90 PRO A N 1
ATOM 743 C CA . PRO A 1 90 ? 23.906 12.297 -7.832 1 78 90 PRO A CA 1
ATOM 744 C C . PRO A 1 90 ? 22.766 11.281 -7.887 1 78 90 PRO A C 1
ATOM 746 O O . PRO A 1 90 ? 22.969 10.133 -8.273 1 78 90 PRO A O 1
ATOM 749 N N . LEU A 1 91 ? 21.641 11.742 -7.328 1 88.06 91 LEU A N 1
ATOM 750 C CA . LEU A 1 91 ? 20.406 10.953 -7.363 1 88.06 91 LEU A CA 1
ATOM 751 C C . LEU A 1 91 ? 19.25 11.773 -7.934 1 88.06 91 LEU A C 1
ATOM 753 O O . LEU A 1 91 ? 19.062 12.93 -7.562 1 88.06 91 LEU A O 1
ATOM 757 N N . ASN A 1 92 ? 18.672 11.18 -8.992 1 92.44 92 ASN A N 1
ATOM 758 C CA . ASN A 1 92 ? 17.484 11.789 -9.57 1 92.44 92 ASN A CA 1
ATOM 759 C C . ASN A 1 92 ? 16.266 10.891 -9.406 1 92.44 92 ASN A C 1
ATOM 761 O O . ASN A 1 92 ? 16.328 9.688 -9.656 1 92.44 92 ASN A O 1
ATOM 765 N N . THR A 1 93 ? 15.172 11.57 -8.914 1 94.44 93 THR A N 1
ATOM 766 C CA . THR A 1 93 ? 13.945 10.805 -8.711 1 94.44 93 THR A CA 1
ATOM 767 C C . THR A 1 93 ? 12.805 11.383 -9.539 1 94.44 93 THR A C 1
ATOM 769 O O . THR A 1 93 ? 12.633 12.602 -9.609 1 94.44 93 THR A O 1
ATOM 772 N N . THR A 1 94 ? 12.039 10.484 -10.211 1 95.25 94 THR A N 1
ATOM 773 C CA . THR A 1 94 ? 10.844 10.844 -10.961 1 95.25 94 THR A CA 1
ATOM 774 C C . THR A 1 94 ? 9.641 10.047 -10.484 1 95.25 94 THR A C 1
ATOM 776 O O . THR A 1 94 ? 9.695 8.82 -10.391 1 95.25 94 THR A O 1
ATOM 779 N N . ILE A 1 95 ? 8.625 10.766 -10.125 1 96.25 95 ILE A N 1
ATOM 780 C CA . ILE A 1 95 ? 7.355 10.141 -9.781 1 96.25 95 ILE A CA 1
ATOM 781 C C . ILE A 1 95 ? 6.469 10.055 -11.023 1 96.25 95 ILE A C 1
ATOM 783 O O . ILE A 1 95 ? 6.113 11.086 -11.609 1 96.25 95 ILE A O 1
ATOM 787 N N . LEU A 1 96 ? 6.09 8.828 -11.352 1 95.62 96 LEU A N 1
ATOM 788 C CA . LEU A 1 96 ? 5.316 8.633 -12.578 1 95.62 96 LEU A CA 1
ATOM 789 C C . LEU A 1 96 ? 3.84 8.422 -12.258 1 95.62 96 LEU A C 1
ATOM 791 O O . LEU A 1 96 ? 3.492 7.598 -11.414 1 95.62 96 LEU A O 1
ATOM 795 N N . ASN A 1 97 ? 2.934 9.203 -12.844 1 91.19 97 ASN A N 1
ATOM 796 C CA . ASN A 1 97 ? 1.483 9.047 -12.891 1 91.19 97 ASN A CA 1
ATOM 797 C C . ASN A 1 97 ? 0.906 8.742 -11.516 1 91.19 97 ASN A C 1
ATOM 799 O O . ASN A 1 97 ? 0.239 7.723 -11.328 1 91.19 97 ASN A O 1
ATOM 803 N N . PRO A 1 98 ? 1.149 9.695 -10.594 1 97.88 98 PRO A N 1
ATOM 804 C CA . PRO A 1 98 ? 0.574 9.469 -9.266 1 97.88 98 PRO A CA 1
ATOM 805 C C . PRO A 1 98 ? -0.953 9.453 -9.281 1 97.88 98 PRO A C 1
ATOM 807 O O . PRO A 1 98 ? -1.577 10.25 -9.984 1 97.88 98 PRO A O 1
ATOM 810 N N . HIS A 1 99 ? -1.526 8.492 -8.68 1 98.5 99 HIS A N 1
ATOM 811 C CA . HIS A 1 99 ? -2.963 8.398 -8.445 1 98.5 99 HIS A CA 1
ATOM 812 C C . HIS A 1 99 ? -3.297 8.602 -6.973 1 98.5 99 HIS A C 1
ATOM 814 O O . HIS A 1 99 ? -2.752 7.914 -6.105 1 98.5 99 HIS A O 1
ATOM 820 N N . VAL A 1 100 ? -4.199 9.539 -6.746 1 98.69 100 VAL A N 1
ATOM 821 C CA . VAL A 1 100 ? -4.527 9.875 -5.367 1 98.69 100 VAL A CA 1
ATOM 822 C C . VAL A 1 100 ? -5.988 9.531 -5.086 1 98.69 100 VAL A C 1
ATOM 824 O O . VAL A 1 100 ? -6.891 9.984 -5.789 1 98.69 100 VAL A O 1
ATOM 827 N N . HIS A 1 101 ? -6.188 8.672 -4.086 1 98.5 101 HIS A N 1
ATOM 828 C CA . HIS A 1 101 ? -7.5 8.492 -3.477 1 98.5 101 HIS A CA 1
ATOM 829 C C . HIS A 1 101 ? -7.672 9.398 -2.264 1 98.5 101 HIS A C 1
ATOM 831 O O . HIS A 1 101 ? -6.977 9.234 -1.259 1 98.5 101 HIS A O 1
ATOM 837 N N . LEU A 1 102 ? -8.562 10.359 -2.461 1 97.62 102 LEU A N 1
ATOM 838 C CA . LEU A 1 102 ? -8.938 11.094 -1.258 1 97.62 102 LEU A CA 1
ATOM 839 C C . LEU A 1 102 ? -9.883 10.266 -0.391 1 97.62 102 LEU A C 1
ATOM 841 O O . LEU A 1 102 ? -10.875 9.727 -0.886 1 97.62 102 LEU A O 1
ATOM 845 N N . LEU A 1 103 ? -9.57 10.109 0.87 1 97.69 103 LEU A N 1
ATOM 846 C CA . LEU A 1 103 ? -10.312 9.305 1.835 1 97.69 103 LEU A CA 1
ATOM 847 C C . LEU A 1 103 ? -10.969 10.195 2.889 1 97.69 103 LEU A C 1
ATOM 849 O O . LEU A 1 103 ? -10.508 10.258 4.027 1 97.69 103 LEU A O 1
ATOM 853 N N . GLY A 1 104 ? -12.016 10.797 2.561 1 92.81 104 GLY A N 1
ATOM 854 C CA . GLY A 1 104 ? -12.57 11.836 3.41 1 92.81 104 GLY A CA 1
ATOM 855 C C . GLY A 1 104 ? -11.734 13.102 3.43 1 92.81 104 GLY A C 1
ATOM 856 O O . GLY A 1 104 ? -11.086 13.438 2.439 1 92.81 104 GLY A O 1
ATOM 857 N N . ASP A 1 105 ? -11.867 13.797 4.547 1 91.19 105 ASP A N 1
ATOM 858 C CA . ASP A 1 105 ? -11.227 15.109 4.602 1 91.19 105 ASP A CA 1
ATOM 859 C C . ASP A 1 105 ? -9.812 15.008 5.176 1 91.19 105 ASP A C 1
ATOM 861 O O . ASP A 1 105 ? -8.992 15.898 4.969 1 91.19 105 ASP A O 1
ATOM 865 N N . ASP A 1 106 ? -9.562 13.859 5.785 1 94.69 106 ASP A N 1
ATOM 866 C CA . ASP A 1 106 ? -8.352 13.914 6.594 1 94.69 106 ASP A CA 1
ATOM 867 C C . ASP A 1 106 ? -7.422 12.742 6.273 1 94.69 106 ASP A C 1
ATOM 869 O O . ASP A 1 106 ? -6.52 12.422 7.055 1 94.69 106 ASP A O 1
ATOM 873 N N . ALA A 1 107 ? -7.645 12.102 5.141 1 98.31 107 ALA A N 1
ATOM 874 C CA . ALA A 1 107 ? -6.754 11.008 4.758 1 98.31 107 ALA A CA 1
ATOM 875 C C . ALA A 1 107 ? -6.688 10.859 3.242 1 98.31 107 ALA A C 1
ATOM 877 O O . ALA A 1 107 ? -7.57 11.344 2.525 1 98.31 107 ALA A O 1
ATOM 878 N N . ALA A 1 108 ? -5.676 10.266 2.771 1 98.62 108 ALA A N 1
ATOM 879 C CA . ALA A 1 108 ? -5.477 10.023 1.345 1 98.62 108 ALA A CA 1
ATOM 880 C C . ALA A 1 108 ? -4.512 8.859 1.117 1 98.62 108 ALA A C 1
ATOM 882 O O . ALA A 1 108 ? -3.672 8.57 1.971 1 98.62 108 ALA A O 1
ATOM 883 N N . CYS A 1 109 ? -4.707 8.18 0.098 1 98.88 109 CYS A N 1
ATOM 884 C CA . CYS A 1 109 ? -3.793 7.16 -0.398 1 98.88 109 CYS A CA 1
ATOM 885 C C . CYS A 1 109 ? -3.227 7.547 -1.759 1 98.88 109 CYS A C 1
ATOM 887 O O . CYS A 1 109 ? -3.977 7.895 -2.672 1 98.88 109 CYS A O 1
ATOM 889 N N . ILE A 1 110 ? -1.92 7.527 -1.897 1 98.88 110 ILE A N 1
ATOM 890 C CA . ILE A 1 110 ? -1.285 7.816 -3.18 1 98.88 110 ILE A CA 1
ATOM 891 C C . ILE A 1 110 ? -0.518 6.586 -3.662 1 98.88 110 ILE A C 1
ATOM 893 O O . ILE A 1 110 ? 0.134 5.902 -2.869 1 98.88 110 ILE A O 1
ATOM 897 N N . ALA A 1 111 ? -0.641 6.258 -4.91 1 98.81 111 ALA A N 1
ATOM 898 C CA . ALA A 1 111 ? 0.084 5.188 -5.586 1 98.81 111 ALA A CA 1
ATOM 899 C C . ALA A 1 111 ? 0.827 5.715 -6.809 1 98.81 111 ALA A C 1
ATOM 901 O O . ALA A 1 111 ? 0.273 6.488 -7.594 1 98.81 111 ALA A O 1
ATOM 902 N N . TYR A 1 112 ? 2.074 5.324 -6.902 1 98.19 112 TYR A N 1
ATOM 903 C CA . TYR A 1 112 ? 2.879 5.801 -8.023 1 98.19 112 TYR A CA 1
ATOM 904 C C . TYR A 1 112 ? 4.062 4.875 -8.281 1 98.19 112 TYR A C 1
ATOM 906 O O . TYR A 1 112 ? 4.434 4.082 -7.414 1 98.19 112 TYR A O 1
ATOM 914 N N . VAL A 1 113 ? 4.578 4.961 -9.453 1 97.5 113 VAL A N 1
ATOM 915 C CA . VAL A 1 113 ? 5.863 4.363 -9.805 1 97.5 113 VAL A CA 1
ATOM 916 C C . VAL A 1 113 ? 6.973 5.398 -9.656 1 97.5 113 VAL A C 1
ATOM 918 O O . VAL A 1 113 ? 6.82 6.547 -10.078 1 97.5 113 VAL A O 1
ATOM 921 N N . ARG A 1 114 ? 8.008 4.973 -9.016 1 96.75 114 ARG A N 1
ATOM 922 C CA . ARG A 1 114 ? 9.156 5.855 -8.859 1 96.75 114 ARG A CA 1
ATOM 923 C C . ARG A 1 114 ? 10.352 5.348 -9.656 1 96.75 114 ARG A C 1
ATOM 925 O O . ARG A 1 114 ? 10.742 4.184 -9.531 1 96.75 114 ARG A O 1
ATOM 932 N N . LEU A 1 115 ? 10.867 6.215 -10.461 1 95.31 115 LEU A N 1
ATOM 933 C CA . LEU A 1 115 ? 12.156 5.965 -11.094 1 95.31 115 LEU A CA 1
ATOM 934 C C . LEU A 1 115 ? 13.281 6.656 -10.336 1 95.31 115 LEU A C 1
ATOM 936 O O . LEU A 1 115 ? 13.164 7.828 -9.969 1 95.31 115 LEU A O 1
ATOM 940 N N . THR A 1 116 ? 14.273 5.914 -10.062 1 93.5 116 THR A N 1
ATOM 941 C CA . THR A 1 116 ? 15.469 6.461 -9.422 1 93.5 116 THR A CA 1
ATOM 942 C C . THR A 1 116 ? 16.703 6.227 -10.297 1 93.5 116 THR A C 1
ATOM 944 O O . THR A 1 116 ? 16.984 5.09 -10.672 1 93.5 116 THR A O 1
ATOM 947 N N . GLN A 1 117 ? 17.344 7.285 -10.586 1 93.06 117 GLN A N 1
ATOM 948 C CA . GLN A 1 117 ? 18.578 7.234 -11.375 1 93.06 117 GLN A CA 1
ATOM 949 C C . GLN A 1 117 ? 19.781 7.598 -10.531 1 93.06 117 GLN A C 1
ATOM 951 O O . GLN A 1 117 ? 19.734 8.531 -9.727 1 93.06 117 GLN A O 1
ATOM 956 N N . TYR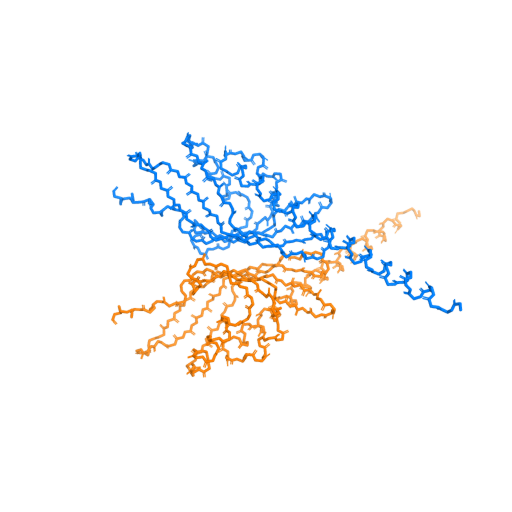 A 1 118 ? 20.828 6.781 -10.727 1 90 118 TYR A N 1
ATOM 957 C CA . TYR A 1 118 ? 22.062 7.051 -10.016 1 90 118 TYR A CA 1
ATOM 958 C C . TYR A 1 118 ? 23.25 6.449 -10.758 1 90 118 TYR A C 1
ATOM 960 O O . TYR A 1 118 ? 23.078 5.766 -11.766 1 90 118 TYR A O 1
ATOM 968 N N . ILE A 1 119 ? 24.484 6.852 -10.289 1 89.06 119 ILE A N 1
ATOM 969 C CA . ILE A 1 119 ? 25.719 6.305 -10.828 1 89.06 119 ILE A CA 1
ATOM 970 C C . ILE A 1 119 ? 26.219 5.172 -9.938 1 89.06 119 ILE A C 1
ATOM 972 O O . ILE A 1 119 ? 26.391 5.355 -8.727 1 89.06 119 ILE A O 1
ATOM 976 N N . ASP A 1 120 ? 26.391 4.059 -10.539 1 86.44 120 ASP A N 1
ATOM 977 C CA . ASP A 1 120 ? 26.828 2.926 -9.727 1 86.44 120 ASP A CA 1
ATOM 978 C C . ASP A 1 120 ? 28.312 3.014 -9.398 1 86.44 120 ASP A C 1
ATOM 980 O O . ASP A 1 120 ? 28.969 4.008 -9.719 1 86.44 120 ASP A O 1
ATOM 984 N N . ARG A 1 121 ? 28.797 2.016 -8.695 1 84.5 121 ARG A N 1
ATOM 985 C CA . ARG A 1 121 ? 30.172 2.025 -8.211 1 84.5 121 ARG A CA 1
ATOM 986 C C . ARG A 1 121 ? 31.156 2.064 -9.367 1 84.5 121 ARG A C 1
ATOM 988 O O . ARG A 1 121 ? 32.281 2.557 -9.219 1 84.5 121 ARG A O 1
ATOM 995 N N . ASP A 1 122 ? 30.812 1.584 -10.516 1 90.56 122 ASP A N 1
ATOM 996 C CA . ASP A 1 122 ? 31.688 1.532 -11.688 1 90.56 122 ASP A CA 1
ATOM 997 C C . ASP A 1 122 ? 31.516 2.779 -12.555 1 90.56 122 ASP A C 1
ATOM 999 O O . ASP A 1 122 ? 32.031 2.838 -13.672 1 90.56 122 ASP A O 1
ATOM 1003 N N . GLY A 1 123 ? 30.719 3.637 -12.07 1 87.38 123 GLY A N 1
ATOM 1004 C CA . GLY A 1 123 ? 30.516 4.875 -12.805 1 87.38 123 GLY A CA 1
ATOM 1005 C C . GLY A 1 123 ? 29.453 4.773 -13.883 1 87.38 123 GLY A C 1
ATOM 1006 O O . GLY A 1 123 ? 29.359 5.637 -14.75 1 87.38 123 GLY A O 1
ATOM 1007 N N . VAL A 1 124 ? 28.719 3.779 -13.844 1 92.19 124 VAL A N 1
ATOM 1008 C CA . VAL A 1 124 ? 27.703 3.545 -14.867 1 92.19 124 VAL A CA 1
ATOM 1009 C C . VAL A 1 124 ? 26.359 4.066 -14.391 1 92.19 124 VAL A C 1
ATOM 1011 O O . VAL A 1 124 ? 25.938 3.797 -13.258 1 92.19 124 VAL A O 1
ATOM 1014 N N . PRO A 1 125 ? 25.703 4.828 -15.266 1 92.38 125 PRO A N 1
ATOM 1015 C CA . PRO A 1 125 ? 24.344 5.246 -14.898 1 92.38 125 PRO A CA 1
ATOM 1016 C C . PRO A 1 125 ? 23.359 4.078 -14.852 1 92.38 125 PRO A C 1
ATOM 1018 O O . PRO A 1 125 ? 23.359 3.244 -15.766 1 92.38 125 PRO A O 1
ATOM 1021 N N . ILE A 1 126 ? 22.594 4.059 -13.719 1 93.19 126 ILE A N 1
ATOM 1022 C CA . ILE A 1 126 ? 21.594 3.006 -13.531 1 93.19 126 ILE A CA 1
ATOM 1023 C C . ILE A 1 126 ? 20.234 3.627 -13.234 1 93.19 126 ILE A C 1
ATOM 1025 O O . ILE A 1 126 ? 20.156 4.66 -12.562 1 93.19 126 ILE A O 1
ATOM 1029 N N . THR A 1 127 ? 19.188 3.008 -13.852 1 94.38 127 THR A N 1
ATOM 1030 C CA . THR A 1 127 ? 17.812 3.365 -13.516 1 94.38 127 THR A CA 1
ATOM 1031 C C . THR A 1 127 ? 17.094 2.176 -12.898 1 94.38 127 THR A C 1
ATOM 1033 O O . THR A 1 127 ? 17.094 1.077 -13.453 1 94.38 127 THR A O 1
ATOM 1036 N N . VAL A 1 128 ? 16.531 2.473 -11.734 1 93.31 128 VAL A N 1
ATOM 1037 C CA . VAL A 1 128 ? 15.75 1.434 -11.07 1 93.31 128 VAL A CA 1
ATOM 1038 C C . VAL A 1 128 ? 14.32 1.93 -10.852 1 93.31 128 VAL A C 1
ATOM 1040 O O . VAL A 1 128 ? 14.07 3.137 -10.82 1 93.31 128 VAL A O 1
ATOM 1043 N N . GLN A 1 129 ? 13.398 0.938 -10.789 1 94.69 129 GLN A N 1
ATOM 1044 C CA . GLN A 1 129 ? 11.984 1.251 -10.609 1 94.69 129 GLN A CA 1
ATOM 1045 C C . GLN A 1 129 ? 11.453 0.649 -9.305 1 94.69 129 GLN A C 1
ATOM 1047 O O . GLN A 1 129 ? 11.805 -0.477 -8.953 1 94.69 129 GLN A O 1
ATOM 1052 N N . SER A 1 130 ? 10.625 1.434 -8.641 1 95.94 130 SER A N 1
ATOM 1053 C CA . SER A 1 130 ? 9.852 0.914 -7.512 1 95.94 130 SER A CA 1
ATOM 1054 C C . SER A 1 130 ? 8.383 1.301 -7.625 1 95.94 130 SER A C 1
ATOM 1056 O O . SER A 1 130 ? 8.047 2.342 -8.195 1 95.94 130 SER A O 1
ATOM 1058 N N . GLU A 1 131 ? 7.496 0.421 -7.238 1 97.56 131 GLU A N 1
ATOM 1059 C CA . GLU A 1 131 ? 6.078 0.702 -7.043 1 97.56 131 GLU A CA 1
ATOM 1060 C C . GLU A 1 131 ? 5.781 1.077 -5.598 1 97.56 131 GLU A C 1
ATOM 1062 O O . GLU A 1 131 ? 6.125 0.336 -4.672 1 97.56 131 GLU A O 1
ATOM 1067 N N . GLU A 1 132 ? 5.129 2.219 -5.434 1 98.31 132 GLU A N 1
ATOM 1068 C CA . GLU A 1 132 ? 4.992 2.709 -4.066 1 98.31 132 GLU A CA 1
ATOM 1069 C C . GLU A 1 132 ? 3.555 3.125 -3.77 1 98.31 132 GLU A C 1
ATOM 1071 O O . GLU A 1 132 ? 2.906 3.766 -4.598 1 98.31 132 GLU A O 1
ATOM 1076 N N . THR A 1 133 ? 3.055 2.645 -2.67 1 98.81 133 THR A N 1
ATOM 1077 C CA . THR A 1 133 ? 1.803 3.062 -2.047 1 98.81 133 THR A CA 1
ATOM 1078 C C . THR A 1 133 ? 2.066 3.75 -0.71 1 98.81 133 THR A C 1
ATOM 1080 O O . THR A 1 133 ? 2.795 3.221 0.133 1 98.81 133 THR A O 1
ATOM 1083 N N . ARG A 1 134 ? 1.509 4.965 -0.559 1 98.94 134 ARG A N 1
ATOM 1084 C CA . ARG A 1 134 ? 1.628 5.668 0.715 1 98.94 134 ARG A CA 1
ATOM 1085 C C . ARG A 1 134 ? 0.267 6.152 1.202 1 98.94 134 ARG A C 1
ATOM 1087 O O . ARG A 1 134 ? -0.537 6.656 0.415 1 98.94 134 ARG A O 1
ATOM 1094 N N . VAL A 1 135 ? 0.051 5.996 2.52 1 98.94 135 VAL A N 1
ATOM 1095 C CA . VAL A 1 135 ? -1.187 6.434 3.156 1 98.94 135 VAL A CA 1
ATOM 1096 C C . VAL A 1 135 ? -0.902 7.625 4.07 1 98.94 135 VAL A C 1
ATOM 1098 O O . VAL A 1 135 ? -0.062 7.539 4.969 1 98.94 135 VAL A O 1
ATOM 1101 N N . TRP A 1 136 ? -1.568 8.727 3.754 1 98.88 136 TRP A N 1
ATOM 1102 C CA . TRP A 1 136 ? -1.444 9.969 4.512 1 98.88 136 TRP A CA 1
ATOM 1103 C C . TRP A 1 136 ? -2.66 10.18 5.406 1 98.88 136 TRP A C 1
ATOM 1105 O O . TRP A 1 136 ? -3.793 9.906 5.004 1 98.88 136 TRP A O 1
ATOM 1115 N N . GLN A 1 137 ? -2.398 10.664 6.602 1 98.62 137 GLN A N 1
ATOM 1116 C CA . GLN A 1 137 ? -3.465 11.062 7.512 1 98.62 137 GLN A CA 1
ATOM 1117 C C . GLN A 1 137 ? -3.176 12.43 8.133 1 98.62 137 GLN A C 1
ATOM 1119 O O . GLN A 1 137 ? -2.043 12.711 8.531 1 98.62 137 GLN A O 1
ATOM 1124 N N . ARG A 1 138 ? -4.137 13.266 8.062 1 97 138 ARG A N 1
ATOM 1125 C CA . ARG A 1 138 ? -4.023 14.555 8.734 1 97 138 ARG A CA 1
ATOM 1126 C C . ARG A 1 138 ? -4.453 14.453 10.195 1 97 138 ARG A C 1
ATOM 1128 O O . ARG A 1 138 ? -5.602 14.125 10.492 1 97 138 ARG A O 1
ATOM 1135 N N . LYS A 1 139 ? -3.543 14.586 11.086 1 91.62 139 LYS A N 1
ATOM 1136 C CA . LYS A 1 139 ? -3.752 14.594 12.531 1 91.62 139 LYS A CA 1
ATOM 1137 C C . LYS A 1 139 ? -3.393 15.953 13.125 1 91.62 139 LYS A C 1
ATOM 1139 O O . LYS A 1 139 ? -2.271 16.438 12.961 1 91.62 139 LYS A O 1
ATOM 1144 N N . ASP A 1 140 ? -4.363 16.547 13.812 1 91 140 ASP A N 1
ATOM 1145 C CA . ASP A 1 140 ? -4.145 17.844 14.43 1 91 140 ASP A CA 1
ATOM 1146 C C . ASP A 1 140 ? -3.572 18.844 13.43 1 91 140 ASP A C 1
ATOM 1148 O O . ASP A 1 140 ? -2.57 19.516 13.703 1 91 140 ASP A O 1
ATOM 1152 N N . GLY A 1 141 ? -4.059 18.812 12.234 1 92.25 141 GLY A N 1
ATOM 1153 C CA . GLY A 1 141 ? -3.742 19.797 11.211 1 92.25 141 GLY A CA 1
ATOM 1154 C C . GLY A 1 141 ? -2.469 19.484 10.453 1 92.25 141 GLY A C 1
ATOM 1155 O O . GLY A 1 141 ? -2.082 20.219 9.547 1 92.25 141 GLY A O 1
ATOM 1156 N N . LYS A 1 142 ? -1.848 18.391 10.742 1 95.88 142 LYS A N 1
ATOM 1157 C CA . LYS A 1 142 ? -0.59 18.031 10.086 1 95.88 142 LYS A CA 1
ATOM 1158 C C . LYS A 1 142 ? -0.708 16.703 9.352 1 95.88 142 LYS A C 1
ATOM 1160 O O . LYS A 1 142 ? -1.171 15.711 9.914 1 95.88 142 LYS A O 1
ATOM 1165 N N . TRP A 1 143 ? -0.271 16.781 8.133 1 97.94 143 TRP A N 1
ATOM 1166 C CA . TRP A 1 143 ? -0.239 15.547 7.352 1 97.94 143 TRP A CA 1
ATOM 1167 C C . TRP A 1 143 ? 0.931 14.664 7.777 1 97.94 143 TRP A C 1
ATOM 1169 O O . TRP A 1 143 ? 2.059 15.141 7.914 1 97.94 143 TRP A O 1
ATOM 1179 N N . GLN A 1 144 ? 0.623 13.406 7.957 1 98.38 144 GLN A N 1
ATOM 1180 C CA . GLN A 1 144 ? 1.658 12.422 8.258 1 98.38 144 GLN A CA 1
ATOM 1181 C C . GLN A 1 144 ? 1.467 11.148 7.434 1 98.38 144 GLN A C 1
ATOM 1183 O O . GLN A 1 144 ? 0.338 10.695 7.234 1 98.38 144 GLN A O 1
ATOM 1188 N N . ASN A 1 145 ? 2.6 10.672 6.91 1 98.81 145 ASN A N 1
ATOM 1189 C CA . ASN A 1 145 ? 2.576 9.344 6.301 1 98.81 145 ASN A CA 1
ATOM 1190 C C . ASN A 1 145 ? 2.461 8.25 7.352 1 98.81 145 ASN A C 1
ATOM 1192 O O . ASN A 1 145 ? 3.346 8.094 8.195 1 98.81 145 ASN A O 1
ATOM 1196 N N . VAL A 1 146 ? 1.356 7.434 7.305 1 98.81 146 VAL A N 1
ATOM 1197 C CA . VAL A 1 146 ? 1.115 6.5 8.398 1 98.81 146 VAL A CA 1
ATOM 1198 C C . VAL A 1 146 ? 1.428 5.078 7.945 1 98.81 146 VAL A C 1
ATOM 1200 O O . VAL A 1 146 ? 1.605 4.18 8.773 1 98.81 146 VAL A O 1
ATOM 1203 N N . HIS A 1 147 ? 1.477 4.844 6.699 1 98.94 147 HIS A N 1
ATOM 1204 C CA . HIS A 1 147 ? 1.803 3.543 6.129 1 98.94 147 HIS A CA 1
ATOM 1205 C C . HIS A 1 147 ? 2.395 3.688 4.73 1 98.94 147 HIS A C 1
ATOM 1207 O O . HIS A 1 147 ? 2.008 4.586 3.979 1 98.94 147 HIS A O 1
ATOM 1213 N N . PHE A 1 148 ? 3.295 2.762 4.398 1 98.81 148 PHE A N 1
ATOM 1214 C CA . PHE A 1 148 ? 3.662 2.688 2.99 1 98.81 148 PHE A CA 1
ATOM 1215 C C . PHE A 1 148 ? 4.039 1.263 2.602 1 98.81 148 PHE A C 1
ATOM 1217 O O . PHE A 1 148 ? 4.359 0.443 3.467 1 98.81 148 PHE A O 1
ATOM 1224 N N . HIS A 1 149 ? 3.902 0.951 1.385 1 98.75 149 HIS A 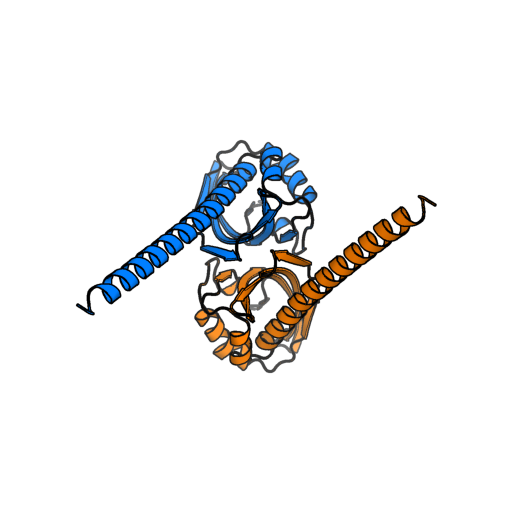N 1
ATOM 1225 C CA . HIS A 1 149 ? 4.246 -0.306 0.729 1 98.75 149 HIS A CA 1
ATOM 1226 C C . HIS A 1 149 ? 5.078 -0.062 -0.526 1 98.75 149 HIS A C 1
ATOM 1228 O O . HIS A 1 149 ? 4.641 0.638 -1.441 1 98.75 149 HIS A O 1
ATOM 1234 N N . ARG A 1 150 ? 6.23 -0.515 -0.474 1 97.75 150 ARG A N 1
ATOM 1235 C CA . ARG A 1 150 ? 7.129 -0.372 -1.614 1 97.75 150 ARG A CA 1
ATOM 1236 C C . ARG A 1 150 ? 7.543 -1.735 -2.158 1 97.75 150 ARG A C 1
ATOM 1238 O O . ARG A 1 150 ? 7.961 -2.611 -1.398 1 97.75 150 ARG A O 1
ATOM 1245 N N . SER A 1 151 ? 7.312 -1.919 -3.453 1 95.06 151 SER A N 1
ATOM 1246 C CA . SER A 1 151 ? 7.816 -3.102 -4.145 1 95.06 151 SER A CA 1
ATOM 1247 C C . SER A 1 151 ? 8.844 -2.723 -5.207 1 95.06 151 SER A C 1
ATOM 1249 O O . SER A 1 151 ? 8.898 -1.569 -5.641 1 95.06 151 SER A O 1
ATOM 1251 N N . GLY A 1 152 ? 9.586 -3.736 -5.633 1 82.25 152 GLY A N 1
ATOM 1252 C CA . GLY A 1 152 ? 10.609 -3.516 -6.641 1 82.25 152 GLY A CA 1
ATOM 1253 C C . GLY A 1 152 ? 11.992 -3.307 -6.051 1 82.25 152 GLY A C 1
ATOM 1254 O O . GLY A 1 152 ? 12.125 -2.961 -4.875 1 82.25 152 GLY A O 1
ATOM 1255 N N . SER A 1 153 ? 13.055 -4.062 -6.641 1 60.44 153 SER A N 1
ATOM 1256 C CA . SER A 1 153 ? 14.398 -4.121 -6.078 1 60.44 153 SER A CA 1
ATOM 1257 C C . SER A 1 153 ? 15.188 -2.854 -6.383 1 60.44 153 SER A C 1
ATOM 1259 O O . SER A 1 153 ? 15.148 -2.35 -7.512 1 60.44 153 SER A O 1
ATOM 1261 N N . LEU A 1 154 ? 15.336 -1.831 -5.477 1 50.72 154 LEU A N 1
ATOM 1262 C CA . LEU A 1 154 ? 16.438 -0.916 -5.734 1 50.72 154 LEU A CA 1
ATOM 1263 C C . LEU A 1 154 ? 17.672 -1.676 -6.199 1 50.72 154 LEU A C 1
ATOM 1265 O O . LEU A 1 154 ? 18.375 -1.232 -7.113 1 50.72 154 LEU A O 1
ATOM 1269 N N . GLN A 1 155 ? 18.422 -2.441 -5.352 1 45.94 155 GLN A N 1
ATOM 1270 C CA . GLN A 1 155 ? 19.781 -2.928 -5.523 1 45.94 155 GLN A CA 1
ATOM 1271 C C . GLN A 1 155 ? 19.828 -4.094 -6.508 1 45.94 155 GLN A C 1
ATOM 1273 O O . GLN A 1 155 ? 19.25 -5.152 -6.254 1 45.94 155 GLN A O 1
ATOM 1278 N N . ALA A 1 156 ? 19.688 -4.168 -7.777 1 39.09 156 ALA A N 1
ATOM 1279 C CA . ALA A 1 156 ? 20.578 -5.117 -8.43 1 39.09 156 ALA A CA 1
ATOM 1280 C C . ALA A 1 156 ? 21.953 -5.109 -7.766 1 39.09 156 ALA A C 1
ATOM 1282 O O . ALA A 1 156 ? 22.844 -4.352 -8.172 1 39.09 156 ALA A O 1
ATOM 1283 N N . VAL A 1 157 ? 22.312 -4.543 -6.699 1 35.66 157 VAL A N 1
ATOM 1284 C CA . VAL A 1 157 ? 23.75 -4.453 -6.477 1 35.66 157 VAL A CA 1
ATOM 1285 C C . VAL A 1 157 ? 24.391 -5.824 -6.691 1 35.66 157 VAL A C 1
ATOM 1287 O O . VAL A 1 157 ? 24 -6.801 -6.043 1 35.66 157 VAL A O 1
ATOM 1290 N N . SER A 1 158 ? 24.781 -6.109 -7.867 1 32.28 158 SER A N 1
ATOM 1291 C CA . SER A 1 158 ? 25.75 -7.094 -8.352 1 32.28 158 SER A CA 1
ATOM 1292 C C . SER A 1 158 ? 26.812 -7.387 -7.297 1 32.28 158 SER A C 1
ATOM 1294 O O . SER A 1 158 ? 27.562 -6.496 -6.906 1 32.28 158 SER A O 1
ATOM 1296 N N . SER A 1 159 ? 26.578 -7.836 -6.133 1 29.81 159 SER A N 1
ATOM 1297 C CA . SER A 1 159 ? 27.812 -8.406 -5.605 1 29.81 159 SER A CA 1
ATOM 1298 C C . SER A 1 159 ? 28.531 -9.227 -6.668 1 29.81 159 SER A C 1
ATOM 1300 O O . SER A 1 159 ? 28.062 -10.312 -7.043 1 29.81 159 SER A O 1
ATOM 1302 N N . LYS A 1 160 ? 28.703 -8.805 -7.879 1 25.08 160 LYS A N 1
ATOM 1303 C CA . LYS A 1 160 ? 29.938 -9.422 -8.383 1 25.08 160 LYS A CA 1
ATOM 1304 C C . LYS A 1 160 ? 31.109 -9.109 -7.473 1 25.08 160 LYS A C 1
ATOM 1306 O O . LYS A 1 160 ? 31.219 -8.008 -6.938 1 25.08 160 LYS A O 1
ATOM 1311 N N . MET B 1 1 ? -16.562 18.078 51.688 1 37 1 MET B N 1
ATOM 1312 C CA . MET B 1 1 ? -17.578 17.688 50.719 1 37 1 MET B CA 1
ATOM 1313 C C . MET B 1 1 ? -16.984 17.703 49.312 1 37 1 MET B C 1
ATOM 1315 O O . MET B 1 1 ? -17.719 17.547 48.312 1 37 1 MET B O 1
ATOM 1319 N N . VAL B 1 2 ? -15.812 18.297 49.031 1 53.09 2 VAL B N 1
ATOM 1320 C CA . VAL B 1 2 ? -15.219 18.703 47.781 1 53.09 2 VAL B CA 1
ATOM 1321 C C . VAL B 1 2 ? -14.781 17.469 47 1 53.09 2 VAL B C 1
ATOM 1323 O O . VAL B 1 2 ? -14.539 17.547 45.781 1 53.09 2 VAL B O 1
ATOM 1326 N N . HIS B 1 3 ? -14.398 16.359 47.625 1 52.59 3 HIS B N 1
ATOM 1327 C CA . HIS B 1 3 ? -13.531 15.398 46.969 1 52.59 3 HIS B CA 1
ATOM 1328 C C . HIS B 1 3 ? -14.344 14.391 46.156 1 52.59 3 HIS B C 1
ATOM 1330 O O . HIS B 1 3 ? -13.773 13.539 45.5 1 52.59 3 HIS B O 1
ATOM 1336 N N . PHE B 1 4 ? -15.633 14.32 46.344 1 53.53 4 PHE B N 1
ATOM 1337 C CA . PHE B 1 4 ? -16.375 13.273 45.656 1 53.53 4 PHE B CA 1
ATOM 1338 C C . PHE B 1 4 ? -16.562 13.625 44.188 1 53.53 4 PHE B C 1
ATOM 1340 O O . PHE B 1 4 ? -16.781 12.742 43.344 1 53.53 4 PHE B O 1
ATOM 1347 N N . SER B 1 5 ? -16.469 14.953 43.875 1 52.94 5 SER B N 1
ATOM 1348 C CA . SER B 1 5 ? -16.719 15.367 42.5 1 52.94 5 SER B CA 1
ATOM 1349 C C . SER B 1 5 ? -15.562 15 41.594 1 52.94 5 SER B C 1
ATOM 1351 O O . SER B 1 5 ? -15.766 14.633 40.406 1 52.94 5 SER B O 1
ATOM 1353 N N . PHE B 1 6 ? -14.367 14.938 42.156 1 56.69 6 PHE B N 1
ATOM 1354 C CA . PHE B 1 6 ? -13.203 14.641 41.344 1 56.69 6 PHE B CA 1
ATOM 1355 C C . PHE B 1 6 ? -13.203 13.18 40.906 1 56.69 6 PHE B C 1
ATOM 1357 O O . PHE B 1 6 ? -12.797 12.852 39.812 1 56.69 6 PHE B O 1
ATOM 1364 N N . PHE B 1 7 ? -13.758 12.281 41.719 1 55.25 7 PHE B N 1
ATOM 1365 C CA . PHE B 1 7 ? -13.742 10.852 41.406 1 55.25 7 PHE B CA 1
ATOM 1366 C C . PHE B 1 7 ? -14.75 10.523 40.312 1 55.25 7 PHE B C 1
ATOM 1368 O O . PHE B 1 7 ? -14.5 9.648 39.5 1 55.25 7 PHE B O 1
ATOM 1375 N N . LYS B 1 8 ? -15.781 11.336 40.281 1 56.75 8 LYS B N 1
ATOM 1376 C CA . LYS B 1 8 ? -16.781 11.062 39.281 1 56.75 8 LYS B CA 1
ATOM 1377 C C . LYS B 1 8 ? -16.312 11.523 37.906 1 56.75 8 LYS B C 1
ATOM 1379 O O . LYS B 1 8 ? -16.562 10.852 36.906 1 56.75 8 LYS B O 1
ATOM 1384 N N . SER B 1 9 ? -15.477 12.641 37.969 1 61.12 9 SER B N 1
ATOM 1385 C CA . SER B 1 9 ? -14.984 13.148 36.688 1 61.12 9 SER B CA 1
ATOM 1386 C C . SER B 1 9 ? -13.898 12.25 36.094 1 61.12 9 SER B C 1
ATOM 1388 O O . SER B 1 9 ? -13.875 11.984 34.906 1 61.12 9 SER B O 1
ATOM 1390 N N . GLN B 1 10 ? -13.148 11.609 36.969 1 63.5 10 GLN B N 1
ATOM 1391 C CA . GLN B 1 10 ? -12.102 10.695 36.531 1 63.5 10 GLN B CA 1
ATOM 1392 C C . GLN B 1 10 ? -12.703 9.383 36.031 1 63.5 10 GLN B C 1
ATOM 1394 O O . GLN B 1 10 ? -12.258 8.844 35 1 63.5 10 GLN B O 1
ATOM 1399 N N . LEU B 1 11 ? -13.695 8.961 36.688 1 58.91 11 LEU B N 1
ATOM 1400 C CA . LEU B 1 11 ? -14.352 7.723 36.281 1 58.91 11 LEU B CA 1
ATOM 1401 C C . LEU B 1 11 ? -15.031 7.887 34.938 1 58.91 11 LEU B C 1
ATOM 1403 O O . LEU B 1 11 ? -14.969 6.984 34.094 1 58.91 11 LEU B O 1
ATOM 1407 N N . ALA B 1 12 ? -15.648 9.062 34.812 1 62.81 12 ALA B N 1
ATOM 1408 C CA . ALA B 1 12 ? -16.297 9.328 33.531 1 62.81 12 ALA B CA 1
ATOM 1409 C C . ALA B 1 12 ? -15.281 9.445 32.406 1 62.81 12 ALA B C 1
ATOM 1411 O O . ALA B 1 12 ? -15.516 8.961 31.297 1 62.81 12 ALA B O 1
ATOM 1412 N N . ASN B 1 13 ? -14.18 10.047 32.75 1 64.69 13 ASN B N 1
ATOM 1413 C CA . ASN B 1 13 ? -13.109 10.148 31.75 1 64.69 13 ASN B CA 1
ATOM 1414 C C . ASN B 1 13 ? -12.523 8.781 31.422 1 64.69 13 ASN B C 1
ATOM 1416 O O . ASN B 1 13 ? -12.219 8.5 30.266 1 64.69 13 ASN B O 1
ATOM 1420 N N . ASP B 1 14 ? -12.516 7.938 32.438 1 67.75 14 ASP B N 1
ATOM 1421 C CA . ASP B 1 14 ? -12.023 6.578 32.25 1 67.75 14 ASP B CA 1
ATOM 1422 C C . ASP B 1 14 ? -13.016 5.75 31.422 1 67.75 14 ASP B C 1
ATOM 1424 O O . ASP B 1 14 ? -12.617 4.984 30.547 1 67.75 14 ASP B O 1
ATOM 1428 N N . GLU B 1 15 ? -14.258 5.988 31.797 1 67.31 15 GLU B N 1
ATOM 1429 C CA . GLU B 1 15 ? -15.289 5.273 31.031 1 67.31 15 GLU B CA 1
ATOM 1430 C C . GLU B 1 15 ? -15.305 5.719 29.578 1 67.31 15 GLU B C 1
ATOM 1432 O O . GLU B 1 15 ? -15.461 4.898 28.672 1 67.31 15 GLU B O 1
ATOM 1437 N N . PHE B 1 16 ? -15.188 7.02 29.438 1 68.88 16 PHE B N 1
ATOM 1438 C CA . PHE B 1 16 ? -15.141 7.562 28.078 1 68.88 16 PHE B CA 1
ATOM 1439 C C . PHE B 1 16 ? -13.93 7.031 27.328 1 68.88 16 PHE B C 1
ATOM 1441 O O . PHE B 1 16 ? -14.031 6.664 26.156 1 68.88 16 PHE B O 1
ATOM 1448 N N . SER B 1 17 ? -12.883 7.098 28.031 1 72.81 17 SER B N 1
ATOM 1449 C CA . SER B 1 17 ? -11.672 6.566 27.438 1 72.81 17 SER B CA 1
ATOM 1450 C C . SER B 1 17 ? -11.812 5.082 27.109 1 72.81 17 SER B C 1
ATOM 1452 O O . SER B 1 17 ? -11.414 4.633 26.031 1 72.81 17 SER B O 1
ATOM 1454 N N . PHE B 1 18 ? -12.477 4.414 27.938 1 78 18 PHE B N 1
ATOM 1455 C CA . PHE B 1 18 ? -12.695 2.988 27.719 1 78 18 PHE B CA 1
ATOM 1456 C C . PHE B 1 18 ? -13.656 2.75 26.562 1 78 18 PHE B C 1
ATOM 1458 O O . PHE B 1 18 ? -13.453 1.845 25.766 1 78 18 PHE B O 1
ATOM 1465 N N . SER B 1 19 ? -14.672 3.545 26.594 1 78.62 19 SER B N 1
ATOM 1466 C CA . SER B 1 19 ? -15.656 3.426 25.516 1 78.62 19 SER B CA 1
ATOM 1467 C C . SER B 1 19 ? -15.031 3.748 24.156 1 78.62 19 SER B C 1
ATOM 1469 O O . SER B 1 19 ? -15.297 3.057 23.172 1 78.62 19 SER B O 1
ATOM 1471 N N . MET B 1 20 ? -14.195 4.695 24.109 1 82 20 MET B N 1
ATOM 1472 C CA . MET B 1 20 ? -13.539 5.066 22.859 1 82 20 MET B CA 1
ATOM 1473 C C . MET B 1 20 ? -12.555 3.982 22.422 1 82 20 MET B C 1
ATOM 1475 O O . MET B 1 20 ? -12.414 3.717 21.234 1 82 20 MET B O 1
ATOM 1479 N N . LEU B 1 21 ? -11.953 3.441 23.375 1 82.94 21 LEU B N 1
ATOM 1480 C CA . LEU B 1 21 ? -11.031 2.352 23.078 1 82.94 21 LEU B CA 1
ATOM 1481 C C . LEU B 1 21 ? -11.781 1.149 22.516 1 82.94 21 LEU B C 1
ATOM 1483 O O . LEU B 1 21 ? -11.32 0.519 21.562 1 82.94 21 LEU B O 1
ATOM 1487 N N . ARG B 1 22 ? -12.883 0.885 23.062 1 85.94 22 ARG B N 1
ATOM 1488 C CA . ARG B 1 22 ? -13.695 -0.233 22.594 1 85.94 22 ARG B CA 1
ATOM 1489 C C . ARG B 1 22 ? -14.195 0.017 21.172 1 85.94 22 ARG B C 1
ATOM 1491 O O . ARG B 1 22 ? -14.25 -0.904 20.359 1 85.94 22 ARG B O 1
ATOM 1498 N N . LEU B 1 23 ? -14.555 1.177 20.938 1 87.81 23 LEU B N 1
ATOM 1499 C CA . LEU B 1 23 ? -15.031 1.525 19.609 1 87.81 23 LEU B CA 1
ATOM 1500 C C . LEU B 1 23 ? -13.922 1.376 18.578 1 87.81 23 LEU B C 1
ATOM 1502 O O . LEU B 1 23 ? -14.164 0.911 17.469 1 87.81 23 LEU B O 1
ATOM 1506 N N . THR B 1 24 ? -12.758 1.794 18.953 1 91.94 24 THR B N 1
ATOM 150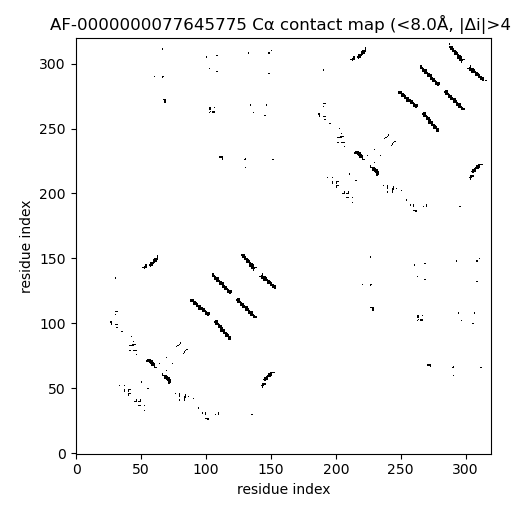7 C CA . THR B 1 24 ? -11.617 1.68 18.047 1 91.94 24 THR B CA 1
ATOM 1508 C C . THR B 1 24 ? -11.305 0.215 17.75 1 91.94 24 THR B C 1
ATOM 1510 O O . THR B 1 24 ? -11.047 -0.153 16.594 1 91.94 24 THR B O 1
ATOM 1513 N N . ILE B 1 25 ? -11.398 -0.571 18.766 1 92.75 25 ILE B N 1
ATOM 1514 C CA . ILE B 1 25 ? -11.133 -1.997 18.609 1 92.75 25 ILE B CA 1
ATOM 1515 C C . ILE B 1 25 ? -12.188 -2.625 17.703 1 92.75 25 ILE B C 1
ATOM 1517 O O . ILE B 1 25 ? -11.859 -3.408 16.812 1 92.75 25 ILE B O 1
ATOM 1521 N N . ARG B 1 26 ? -13.375 -2.293 17.906 1 94.69 26 ARG B N 1
ATOM 1522 C CA . ARG B 1 26 ? -14.469 -2.832 17.109 1 94.69 26 ARG B CA 1
ATOM 1523 C C . ARG B 1 26 ? -14.328 -2.424 15.648 1 94.69 26 ARG B C 1
ATOM 1525 O O . ARG B 1 26 ? -14.57 -3.23 14.75 1 94.69 26 ARG B O 1
ATOM 1532 N N . ARG B 1 27 ? -14.008 -1.207 15.445 1 96.19 27 ARG B N 1
ATOM 1533 C CA . ARG B 1 27 ? -13.836 -0.713 14.078 1 96.19 27 ARG B CA 1
ATOM 1534 C C . ARG B 1 27 ? -12.688 -1.42 13.383 1 96.19 27 ARG B C 1
ATOM 1536 O O . ARG B 1 27 ? -12.781 -1.763 12.203 1 96.19 27 ARG B O 1
ATOM 1543 N N . LYS B 1 28 ? -11.625 -1.634 14.094 1 97.69 28 LYS B N 1
ATOM 1544 C CA . LYS B 1 28 ? -10.5 -2.367 13.523 1 97.69 28 LYS B CA 1
ATOM 1545 C C . LYS B 1 28 ? -10.883 -3.807 13.203 1 97.69 28 LYS B C 1
ATOM 1547 O O . LYS B 1 28 ? -10.516 -4.332 12.148 1 97.69 28 LYS B O 1
ATOM 1552 N N . GLN B 1 29 ? -11.625 -4.398 14.062 1 97.62 29 GLN B N 1
ATOM 1553 C CA . GLN B 1 29 ? -12.086 -5.762 13.836 1 97.62 29 GLN B CA 1
ATOM 1554 C C . GLN B 1 29 ? -13.016 -5.832 12.625 1 97.62 29 GLN B C 1
ATOM 1556 O O . GLN B 1 29 ? -13.008 -6.816 11.883 1 97.62 29 GLN B O 1
ATOM 1561 N N . GLU B 1 30 ? -13.797 -4.836 12.461 1 97.88 30 GLU B N 1
ATOM 1562 C CA . GLU B 1 30 ? -14.672 -4.766 11.289 1 97.88 30 GLU B CA 1
ATOM 1563 C C . GLU B 1 30 ? -13.859 -4.785 9.992 1 97.88 30 GLU B C 1
ATOM 1565 O O . GLU B 1 30 ? -14.203 -5.512 9.055 1 97.88 30 GLU B O 1
ATOM 1570 N N . ILE B 1 31 ? -12.805 -4.047 9.945 1 98.56 31 ILE B N 1
ATOM 1571 C CA . ILE B 1 31 ? -11.953 -3.971 8.766 1 98.56 31 ILE B CA 1
ATOM 1572 C C . ILE B 1 31 ? -11.289 -5.324 8.516 1 98.56 31 ILE B C 1
ATOM 1574 O O . ILE B 1 31 ? -11.18 -5.773 7.371 1 98.56 31 ILE B O 1
ATOM 1578 N N . ILE B 1 32 ? -10.867 -5.957 9.578 1 98.56 32 ILE B N 1
ATOM 1579 C CA . ILE B 1 32 ? -10.242 -7.27 9.453 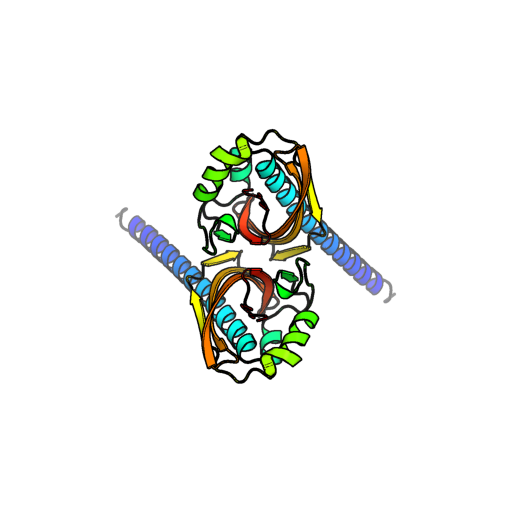1 98.56 32 ILE B CA 1
ATOM 1580 C C . ILE B 1 32 ? -11.25 -8.266 8.883 1 98.56 32 ILE B C 1
ATOM 1582 O O . ILE B 1 32 ? -10.938 -9.016 7.957 1 98.56 32 ILE B O 1
ATOM 1586 N N . LYS B 1 33 ? -12.453 -8.219 9.359 1 98.31 33 LYS B N 1
ATOM 1587 C CA . LYS B 1 33 ? -13.492 -9.133 8.898 1 98.31 33 LYS B CA 1
ATOM 1588 C C . LYS B 1 33 ? -13.844 -8.867 7.434 1 98.31 33 LYS B C 1
ATOM 1590 O O . LYS B 1 33 ? -14.039 -9.805 6.656 1 98.31 33 LYS B O 1
ATOM 1595 N N . LEU B 1 34 ? -13.953 -7.621 7.07 1 98.44 34 LEU B N 1
ATOM 1596 C CA . LEU B 1 34 ? -14.18 -7.258 5.676 1 98.44 34 LEU B CA 1
ATOM 1597 C C . LEU B 1 34 ? -13.086 -7.828 4.777 1 98.44 34 LEU B C 1
ATOM 1599 O O . LEU B 1 34 ? -13.375 -8.375 3.711 1 98.44 34 LEU B O 1
ATOM 1603 N N . THR B 1 35 ? -11.898 -7.723 5.242 1 98.75 35 THR B N 1
ATOM 1604 C CA . THR B 1 35 ? -10.75 -8.211 4.48 1 98.75 35 THR B CA 1
ATOM 1605 C C . THR B 1 35 ? -10.805 -9.734 4.348 1 98.75 35 THR B C 1
ATOM 1607 O O . THR B 1 35 ? -10.57 -10.273 3.264 1 98.75 35 THR B O 1
ATOM 1610 N N . GLU B 1 36 ? -11.125 -10.383 5.398 1 98.12 36 GLU B N 1
ATOM 1611 C CA . GLU B 1 36 ? -11.273 -11.836 5.363 1 98.12 36 GLU B CA 1
ATOM 1612 C C . GLU B 1 36 ? -12.352 -12.25 4.363 1 98.12 36 GLU B C 1
ATOM 1614 O O . GLU B 1 36 ? -12.172 -13.219 3.617 1 98.12 36 GLU B O 1
ATOM 1619 N N . GLN B 1 37 ? -13.422 -11.562 4.344 1 98.06 37 GLN B N 1
ATOM 1620 C CA . GLN B 1 37 ? -14.508 -11.859 3.42 1 98.06 37 GLN B CA 1
ATOM 1621 C C . GLN B 1 37 ? -14.086 -11.609 1.974 1 98.06 37 GLN B C 1
ATOM 1623 O O . GLN B 1 37 ? -14.438 -12.391 1.079 1 98.06 37 GLN B O 1
ATOM 1628 N N . LEU B 1 38 ? -13.398 -10.578 1.771 1 98.25 38 LEU B N 1
ATOM 1629 C CA . LEU B 1 38 ? -12.883 -10.289 0.441 1 98.25 38 LEU B CA 1
ATOM 1630 C C . LEU B 1 38 ? -11.953 -11.398 -0.04 1 98.25 38 LEU B C 1
ATOM 1632 O O . LEU B 1 38 ? -12.086 -11.875 -1.17 1 98.25 38 LEU B O 1
ATOM 1636 N N . ILE B 1 39 ? -11.055 -11.828 0.81 1 96.69 39 ILE B N 1
ATOM 1637 C CA . ILE B 1 39 ? -10.094 -12.867 0.455 1 96.69 39 ILE B CA 1
ATOM 1638 C C . ILE B 1 39 ? -10.836 -14.18 0.19 1 96.69 39 ILE B C 1
ATOM 1640 O O . ILE B 1 39 ? -10.477 -14.922 -0.724 1 96.69 39 ILE B O 1
ATOM 1644 N N . ALA B 1 40 ? -11.852 -14.43 0.979 1 95.25 40 ALA B N 1
ATOM 1645 C CA . ALA B 1 40 ? -12.672 -15.625 0.751 1 95.25 40 ALA B CA 1
ATOM 1646 C C . ALA B 1 40 ? -13.312 -15.594 -0.631 1 95.25 40 ALA B C 1
ATOM 1648 O O . ALA B 1 40 ? -13.359 -16.609 -1.327 1 95.25 40 ALA B O 1
ATOM 1649 N N . ALA B 1 41 ? -13.82 -14.422 -1.016 1 95.81 41 ALA B N 1
ATOM 1650 C CA . ALA B 1 41 ? -14.406 -14.281 -2.346 1 95.81 41 ALA B CA 1
ATOM 1651 C C . ALA B 1 41 ? -13.375 -14.547 -3.434 1 95.81 41 ALA B C 1
ATOM 1653 O O . ALA B 1 41 ? -13.672 -15.195 -4.438 1 95.81 41 ALA B O 1
ATOM 1654 N N . ILE B 1 42 ? -12.148 -14.125 -3.215 1 95.12 42 ILE B N 1
ATOM 1655 C CA . ILE B 1 42 ? -11.07 -14.312 -4.176 1 95.12 42 ILE B CA 1
ATOM 1656 C C . ILE B 1 42 ? -10.711 -15.797 -4.277 1 95.12 42 ILE B C 1
ATOM 1658 O O . ILE B 1 42 ? -10.68 -16.359 -5.371 1 95.12 42 ILE B O 1
ATOM 1662 N N . THR B 1 43 ? -10.508 -16.422 -3.15 1 91.62 43 THR B N 1
ATOM 1663 C CA . THR B 1 43 ? -9.992 -17.797 -3.123 1 91.62 43 THR B CA 1
ATOM 1664 C C . THR B 1 43 ? -11.062 -18.781 -3.586 1 91.62 43 THR B C 1
ATOM 1666 O O . THR B 1 43 ? -10.742 -19.875 -4.035 1 91.62 43 THR B O 1
ATOM 1669 N N . SER B 1 44 ? -12.32 -18.391 -3.545 1 91.62 44 SER B N 1
ATOM 1670 C CA . SER B 1 44 ? -13.406 -19.25 -3.992 1 91.62 44 SER B CA 1
ATOM 1671 C C . SER B 1 44 ? -13.789 -18.953 -5.438 1 91.62 44 SER B C 1
ATOM 1673 O O . SER B 1 44 ? -14.719 -19.562 -5.973 1 91.62 44 SER B O 1
ATOM 1675 N N . GLY B 1 45 ? -13.148 -18 -5.992 1 92.75 45 GLY B N 1
ATOM 1676 C CA . GLY B 1 45 ? -13.461 -17.641 -7.367 1 92.75 45 GLY B CA 1
ATOM 1677 C C . GLY B 1 45 ? -14.812 -16.969 -7.523 1 92.75 45 GLY B C 1
ATOM 1678 O O . GLY B 1 45 ? -15.445 -17.094 -8.57 1 92.75 45 GLY B O 1
ATOM 1679 N N . ASP B 1 46 ? -15.305 -16.359 -6.531 1 94.44 46 ASP B N 1
ATOM 1680 C CA . ASP B 1 46 ? -16.609 -15.703 -6.512 1 94.44 46 ASP B CA 1
ATOM 1681 C C . ASP B 1 46 ? -16.5 -14.242 -6.941 1 94.44 46 ASP B C 1
ATOM 1683 O O . ASP B 1 46 ? -16.5 -13.336 -6.102 1 94.44 46 ASP B O 1
ATOM 1687 N N . PHE B 1 47 ? -16.547 -13.953 -8.281 1 96.44 47 PHE B N 1
ATOM 1688 C CA . PHE B 1 47 ? -16.359 -12.609 -8.797 1 96.44 47 PHE B CA 1
ATOM 1689 C C . PHE B 1 47 ? -17.5 -11.695 -8.375 1 96.44 47 PHE B C 1
ATOM 1691 O O . PHE B 1 47 ? -17.281 -10.523 -8.07 1 96.44 47 PHE B O 1
ATOM 1698 N N . GLU B 1 48 ? -18.672 -12.172 -8.359 1 96.19 48 GLU B N 1
ATOM 1699 C CA . GLU B 1 48 ? -19.797 -11.367 -7.91 1 96.19 48 GLU B CA 1
ATOM 1700 C C . GLU B 1 48 ? -19.625 -10.914 -6.469 1 96.19 48 GLU B C 1
ATOM 1702 O O . GLU B 1 48 ? -19.812 -9.742 -6.152 1 96.19 48 GLU B O 1
ATOM 1707 N N . GLY B 1 49 ? -19.281 -11.867 -5.621 1 96.62 49 GLY B N 1
ATOM 1708 C CA . GLY B 1 49 ? -18.969 -11.492 -4.25 1 96.62 49 GLY B CA 1
ATOM 1709 C C . GLY B 1 49 ? -17.844 -10.484 -4.148 1 96.62 49 GLY B C 1
ATOM 1710 O O . GLY B 1 49 ? -17.922 -9.523 -3.375 1 96.62 49 GLY B O 1
ATOM 1711 N N . TYR B 1 50 ? -16.844 -10.703 -4.945 1 97.62 50 TYR B N 1
ATOM 1712 C CA . TYR B 1 50 ? -15.68 -9.82 -4.984 1 97.62 50 TYR B CA 1
ATOM 1713 C C . TYR B 1 50 ? -16.078 -8.391 -5.324 1 97.62 50 TYR B C 1
ATOM 1715 O O . TYR B 1 50 ? -15.641 -7.441 -4.672 1 97.62 50 TYR B O 1
ATOM 1723 N N . THR B 1 51 ? -16.953 -8.18 -6.246 1 97.44 51 THR B N 1
ATOM 1724 C CA . THR B 1 51 ? -17.344 -6.859 -6.719 1 97.44 51 THR B CA 1
ATOM 1725 C C . THR B 1 51 ? -18.125 -6.105 -5.648 1 97.44 51 THR B C 1
ATOM 1727 O O . THR B 1 51 ? -18.219 -4.879 -5.695 1 97.44 51 THR B O 1
ATOM 1730 N N . ARG B 1 52 ? -18.641 -6.797 -4.703 1 96.56 52 ARG B N 1
ATOM 1731 C CA . ARG B 1 52 ? -19.391 -6.16 -3.615 1 96.56 52 ARG B CA 1
ATOM 1732 C C . ARG B 1 52 ? -18.438 -5.445 -2.656 1 96.56 52 ARG B C 1
ATOM 1734 O O . ARG B 1 52 ? -18.844 -4.547 -1.921 1 96.56 52 ARG B O 1
ATOM 1741 N N . PHE B 1 53 ? -17.203 -5.879 -2.725 1 97.94 53 PHE B N 1
ATOM 1742 C CA . PHE B 1 53 ? -16.25 -5.348 -1.758 1 97.94 53 PHE B CA 1
ATOM 1743 C C . PHE B 1 53 ? -15.297 -4.352 -2.42 1 97.94 53 PHE B C 1
ATOM 1745 O O . PHE B 1 53 ? -14.57 -3.631 -1.734 1 97.94 53 PHE B O 1
ATOM 1752 N N . VAL B 1 54 ? -15.289 -4.277 -3.701 1 98.44 54 VAL B N 1
ATOM 1753 C CA . VAL B 1 54 ? -14.219 -3.549 -4.383 1 98.44 54 VAL B CA 1
ATOM 1754 C C . VAL B 1 54 ? -14.812 -2.385 -5.176 1 98.44 54 VAL B C 1
ATOM 1756 O O . VAL B 1 54 ? -15.82 -2.547 -5.871 1 98.44 54 VAL B O 1
ATOM 1759 N N . ASP B 1 55 ? -14.188 -1.204 -5.027 1 98.06 55 ASP B N 1
ATOM 1760 C CA . ASP B 1 55 ? -14.555 -0.041 -5.832 1 98.06 55 ASP B CA 1
ATOM 1761 C C . ASP B 1 55 ? -14.32 -0.303 -7.316 1 98.06 55 ASP B C 1
ATOM 1763 O O . ASP B 1 55 ? -13.289 -0.868 -7.699 1 98.06 55 ASP B O 1
ATOM 1767 N N . PRO B 1 56 ? -15.266 0.057 -8.164 1 96.69 56 PRO B N 1
ATOM 1768 C CA . PRO B 1 56 ? -15.086 -0.182 -9.594 1 96.69 56 PRO B CA 1
ATOM 1769 C C . PRO B 1 56 ? -13.844 0.515 -10.156 1 96.69 56 PRO B C 1
ATOM 1771 O O . PRO B 1 56 ? -13.344 0.127 -11.211 1 96.69 56 PRO B O 1
ATOM 1774 N N . HIS B 1 57 ? -13.32 1.571 -9.508 1 96.62 57 HIS B N 1
ATOM 1775 C CA . HIS B 1 57 ? -12.117 2.283 -9.93 1 96.62 57 HIS B CA 1
ATOM 1776 C C . HIS B 1 57 ? -10.93 1.934 -9.039 1 96.62 57 HIS B C 1
ATOM 1778 O O . HIS B 1 57 ? -10.062 2.773 -8.805 1 96.62 57 HIS B O 1
ATOM 1784 N N . VAL B 1 58 ? -10.945 0.753 -8.57 1 98.44 58 VAL B N 1
ATOM 1785 C CA . VAL B 1 58 ? -9.867 0.277 -7.711 1 98.44 58 VAL B CA 1
ATOM 1786 C C . VAL B 1 58 ? -8.531 0.417 -8.43 1 98.44 58 VAL B C 1
ATOM 1788 O O . VAL B 1 58 ? -8.453 0.232 -9.648 1 98.44 58 VAL B O 1
ATOM 1791 N N . THR B 1 59 ? -7.492 0.796 -7.684 1 98.75 59 THR B N 1
ATOM 1792 C CA . THR B 1 59 ? -6.121 0.765 -8.18 1 98.75 59 THR B CA 1
ATOM 1793 C C . THR B 1 59 ? -5.309 -0.309 -7.465 1 98.75 59 THR B C 1
ATOM 1795 O O . THR B 1 59 ? -5.609 -0.665 -6.324 1 98.75 59 THR B O 1
ATOM 1798 N N . SER B 1 60 ? -4.332 -0.83 -8.227 1 98.5 60 SER B N 1
ATOM 1799 C CA . SER B 1 60 ? -3.582 -1.892 -7.566 1 98.5 60 SER B CA 1
ATOM 1800 C C . SER B 1 60 ? -2.17 -2.004 -8.133 1 98.5 60 SER B C 1
ATOM 1802 O O . SER B 1 60 ? -1.938 -1.706 -9.305 1 98.5 60 SER B O 1
ATOM 1804 N N . PHE B 1 61 ? -1.268 -2.338 -7.281 1 98 61 PHE B N 1
ATOM 1805 C CA . PHE B 1 61 ? 0.027 -2.912 -7.625 1 98 61 PHE B CA 1
ATOM 1806 C C . PHE B 1 61 ? 0.074 -4.395 -7.27 1 98 61 PHE B C 1
ATOM 1808 O O . PHE B 1 61 ? -0.242 -4.777 -6.145 1 98 61 PHE B O 1
ATOM 1815 N N . GLU B 1 62 ? 0.449 -5.184 -8.211 1 96.06 62 GLU B N 1
ATOM 1816 C CA . GLU B 1 62 ? 0.587 -6.617 -7.988 1 96.06 62 GLU B CA 1
ATOM 1817 C C . GLU B 1 62 ? 1.562 -7.242 -8.977 1 96.06 62 GLU B C 1
ATOM 1819 O O . GLU B 1 62 ? 1.778 -6.703 -10.07 1 96.06 62 GLU B O 1
ATOM 1824 N N . PRO B 1 63 ? 2.176 -8.297 -8.602 1 94.62 63 PRO B N 1
ATOM 1825 C CA . PRO B 1 63 ? 3.213 -8.898 -9.445 1 94.62 63 PRO B CA 1
ATOM 1826 C C . PRO B 1 63 ? 2.727 -9.18 -10.867 1 94.62 63 PRO B C 1
ATOM 1828 O O . PRO B 1 63 ? 3.475 -8.992 -11.828 1 94.62 63 PRO B O 1
ATOM 1831 N N . GLU B 1 64 ? 1.513 -9.578 -11.031 1 93.44 64 GLU B N 1
ATOM 1832 C CA . GLU B 1 64 ? 0.962 -9.945 -12.328 1 93.44 64 GLU B CA 1
ATOM 1833 C C . GLU B 1 64 ? 0.853 -8.727 -13.25 1 93.44 64 GLU B C 1
ATOM 1835 O O . GLU B 1 64 ? 0.667 -8.875 -14.461 1 93.44 64 GLU B O 1
ATOM 1840 N N . ALA B 1 65 ? 1.002 -7.566 -12.695 1 94.56 65 ALA B N 1
ATOM 1841 C CA . ALA B 1 65 ? 0.774 -6.344 -13.461 1 94.56 65 ALA B CA 1
ATOM 1842 C C . ALA B 1 65 ? 2.074 -5.828 -14.07 1 94.56 65 ALA B C 1
ATOM 1844 O O . ALA B 1 65 ? 2.117 -4.723 -14.617 1 94.56 65 ALA B O 1
ATOM 1845 N N . LEU B 1 66 ? 3.166 -6.555 -13.914 1 91.44 66 LEU B N 1
ATOM 1846 C CA . LEU B 1 66 ? 4.453 -6.25 -14.523 1 91.44 66 LEU B CA 1
ATOM 1847 C C . LEU B 1 66 ? 4.891 -4.828 -14.188 1 91.44 66 LEU B C 1
ATOM 1849 O O . LEU B 1 66 ? 5.254 -4.059 -15.078 1 91.44 66 LEU B O 1
ATOM 1853 N N . ARG B 1 67 ? 4.75 -4.426 -12.914 1 90.06 67 ARG B N 1
ATOM 1854 C CA . ARG B 1 67 ? 5.301 -3.205 -12.336 1 90.06 67 ARG B CA 1
ATOM 1855 C C . ARG B 1 67 ? 4.457 -1.992 -12.719 1 90.06 67 ARG B C 1
ATOM 1857 O O . ARG B 1 67 ? 4.895 -0.851 -12.562 1 90.06 67 ARG B O 1
ATOM 1864 N N . ASN B 1 68 ? 3.217 -2.193 -13.266 1 94.94 68 ASN B N 1
ATOM 1865 C CA . ASN B 1 68 ? 2.332 -1.087 -13.617 1 94.94 68 ASN B CA 1
ATOM 1866 C C . ASN B 1 68 ? 1.192 -0.939 -12.609 1 94.94 68 ASN B C 1
ATOM 1868 O O . ASN B 1 68 ? 0.824 -1.903 -11.938 1 94.94 68 ASN B O 1
ATOM 1872 N N . LEU B 1 69 ? 0.74 0.294 -12.539 1 97.75 69 LEU B N 1
ATOM 1873 C CA . LEU B 1 69 ? -0.471 0.544 -11.766 1 97.75 69 LEU B CA 1
ATOM 1874 C C . LEU B 1 69 ? -1.713 0.149 -12.555 1 97.75 69 LEU B C 1
ATOM 1876 O O . LEU B 1 69 ? -1.952 0.672 -13.648 1 97.75 69 LEU B O 1
ATOM 1880 N N . ILE B 1 70 ? -2.506 -0.728 -12.008 1 98 70 ILE B N 1
ATOM 1881 C CA . ILE B 1 70 ? -3.758 -1.143 -12.625 1 98 70 ILE B CA 1
ATOM 1882 C C . ILE B 1 70 ? -4.902 -0.271 -12.117 1 98 70 ILE B C 1
ATOM 1884 O O . ILE B 1 70 ? -4.961 0.049 -10.922 1 98 70 ILE B O 1
ATOM 1888 N N . VAL B 1 71 ? -5.754 0.084 -13.023 1 97.62 71 VAL B N 1
ATOM 1889 C CA . VAL B 1 71 ? -6.973 0.802 -12.664 1 97.62 71 VAL B CA 1
ATOM 1890 C C . VAL B 1 71 ? -8.195 0.034 -13.164 1 97.62 71 VAL B C 1
ATOM 1892 O O . VAL B 1 71 ? -8.266 -0.333 -14.344 1 97.62 71 VAL B O 1
ATOM 1895 N N . GLY B 1 72 ? -9.125 -0.226 -12.188 1 97.06 72 GLY B N 1
ATOM 1896 C CA . GLY B 1 72 ? -10.375 -0.879 -12.555 1 97.06 72 GLY B CA 1
ATOM 1897 C C . GLY B 1 72 ? -10.367 -2.371 -12.281 1 97.06 72 GLY B C 1
ATOM 1898 O O . GLY B 1 72 ? -9.391 -2.908 -11.758 1 97.06 72 GLY B O 1
ATOM 1899 N N . MET B 1 73 ? -11.43 -3.066 -12.641 1 96.5 73 MET B N 1
ATOM 1900 C CA . MET B 1 73 ? -11.656 -4.438 -12.195 1 96.5 73 MET B CA 1
ATOM 1901 C C . MET B 1 73 ? -11.391 -5.43 -13.32 1 96.5 73 MET B C 1
ATOM 1903 O O . MET B 1 73 ? -11.289 -6.633 -13.078 1 96.5 73 MET B O 1
ATOM 1907 N N . ASP B 1 74 ? -11.234 -4.969 -14.547 1 96.69 74 ASP B N 1
ATOM 1908 C CA . ASP B 1 74 ? -11.133 -5.863 -15.695 1 96.69 74 ASP B CA 1
ATOM 1909 C C . ASP B 1 74 ? -9.93 -6.789 -15.57 1 96.69 74 ASP B C 1
ATOM 1911 O O . ASP B 1 74 ? -10 -7.965 -15.93 1 96.69 74 ASP B O 1
ATOM 1915 N N . PHE B 1 75 ? -8.836 -6.273 -15.156 1 96.81 75 PHE B N 1
ATOM 1916 C CA . PHE B 1 75 ? -7.625 -7.059 -14.961 1 96.81 75 PHE B CA 1
ATOM 1917 C C . PHE B 1 75 ? -7.895 -8.25 -14.039 1 96.81 75 PHE B C 1
ATOM 1919 O O . PHE B 1 75 ? -7.484 -9.375 -14.336 1 96.81 75 PHE B O 1
ATOM 1926 N N . HIS B 1 76 ? -8.625 -8.047 -12.984 1 96.44 76 HIS B N 1
ATOM 1927 C CA . HIS B 1 76 ? -8.93 -9.078 -12.008 1 96.44 76 HIS B CA 1
ATOM 1928 C C . HIS B 1 76 ? -9.992 -10.039 -12.531 1 96.44 76 HIS B C 1
ATOM 1930 O O . HIS B 1 76 ? -9.922 -11.242 -12.281 1 96.44 76 HIS B O 1
ATOM 1936 N N . LYS B 1 77 ? -10.922 -9.43 -13.242 1 97 77 LYS B N 1
ATOM 1937 C CA . LYS B 1 77 ? -11.961 -10.281 -13.805 1 97 77 LYS B CA 1
ATOM 1938 C C . LYS B 1 77 ? -11.359 -11.383 -14.68 1 97 77 LYS B C 1
ATOM 1940 O O . LYS B 1 77 ? -11.828 -12.523 -14.664 1 97 77 LYS B O 1
ATOM 1945 N N . PHE B 1 78 ? -10.398 -11.062 -15.453 1 96.31 78 PHE B N 1
ATOM 1946 C CA . PHE B 1 78 ? -9.719 -12.039 -16.297 1 96.31 78 PHE B CA 1
ATOM 1947 C C . PHE B 1 78 ? -9.211 -13.211 -15.461 1 96.31 78 PHE B C 1
ATOM 1949 O O . PHE B 1 78 ? -9.391 -14.375 -15.836 1 96.31 78 PHE B O 1
ATOM 1956 N N . TYR B 1 79 ? -8.57 -12.953 -14.359 1 93.44 79 TYR B N 1
ATOM 1957 C CA . TYR B 1 79 ? -8.031 -14.016 -13.516 1 93.44 79 TYR B CA 1
ATOM 1958 C C . TYR B 1 79 ? -9.156 -14.805 -12.852 1 93.44 79 TYR B C 1
ATOM 1960 O O . TYR B 1 79 ? -9.039 -16.016 -12.672 1 93.44 79 TYR B O 1
ATOM 1968 N N . PHE B 1 80 ? -10.195 -14.117 -12.461 1 94.19 80 PHE B N 1
ATOM 1969 C CA . PHE B 1 80 ? -11.344 -14.828 -11.914 1 94.19 80 PHE B CA 1
ATOM 1970 C C . PHE B 1 80 ? -11.906 -15.805 -12.945 1 94.19 80 PHE B C 1
ATOM 1972 O O . PHE B 1 80 ? -12.211 -16.953 -12.617 1 94.19 80 PHE B O 1
ATOM 1979 N N . ASP B 1 81 ? -12.039 -15.422 -14.164 1 94 81 ASP B N 1
ATOM 1980 C CA . ASP B 1 81 ? -12.695 -16.188 -15.219 1 94 81 ASP B CA 1
ATOM 1981 C C . ASP B 1 81 ? -11.836 -17.375 -15.648 1 94 81 ASP B C 1
ATOM 1983 O O . ASP B 1 81 ? -12.367 -18.438 -16 1 94 81 ASP B O 1
ATOM 1987 N N . HIS B 1 82 ? -10.508 -17.234 -15.484 1 91.44 82 HIS B N 1
ATOM 1988 C CA . HIS B 1 82 ? -9.688 -18.219 -16.188 1 91.44 82 HIS B CA 1
ATOM 1989 C C . HIS B 1 82 ? -8.766 -18.953 -15.219 1 91.44 82 HIS B C 1
ATOM 1991 O O . HIS B 1 82 ? -8.211 -20 -15.562 1 91.44 82 HIS B O 1
ATOM 1997 N N . VAL B 1 83 ? -8.555 -18.406 -14.031 1 85.44 83 VAL B N 1
ATOM 1998 C CA . VAL B 1 83 ? -7.625 -19.031 -13.102 1 85.44 83 VAL B CA 1
ATOM 1999 C C . VAL B 1 83 ? -8.367 -19.469 -11.844 1 85.44 83 VAL B C 1
ATOM 2001 O O . VAL B 1 83 ? -8.398 -20.656 -11.516 1 85.44 83 VAL B O 1
ATOM 2004 N N . LEU B 1 84 ? -9.055 -18.625 -11.266 1 83.81 84 LEU B N 1
ATOM 2005 C CA . LEU B 1 84 ? -9.617 -18.859 -9.945 1 83.81 84 LEU B CA 1
ATOM 2006 C C . LEU B 1 84 ? -10.867 -19.734 -10.023 1 83.81 84 LEU B C 1
ATOM 2008 O O . LEU B 1 84 ? -11.148 -20.516 -9.109 1 83.81 84 LEU B O 1
ATOM 2012 N N . SER B 1 85 ? -11.578 -19.656 -11.086 1 76.69 85 SER B N 1
ATOM 2013 C CA . SER B 1 85 ? -12.797 -20.453 -11.266 1 76.69 85 SER B CA 1
ATOM 2014 C C . SER B 1 85 ? -12.469 -21.906 -11.609 1 76.69 85 SER B C 1
ATOM 2016 O O . SER B 1 85 ? -13.289 -22.797 -11.406 1 76.69 85 SER B O 1
ATOM 2018 N N . LYS B 1 86 ? -11.328 -22.094 -12.078 1 75.31 86 LYS B N 1
ATOM 2019 C CA . LYS B 1 86 ? -10.953 -23.438 -12.539 1 75.31 86 LYS B CA 1
ATOM 2020 C C . LYS B 1 86 ? -10.18 -24.188 -11.461 1 75.31 86 LYS B C 1
ATOM 2022 O O . LYS B 1 86 ? -9.938 -25.391 -11.594 1 75.31 86 LYS B O 1
ATOM 2027 N N . ASN B 1 87 ? -9.844 -23.344 -10.508 1 68.12 87 ASN B N 1
ATOM 2028 C CA . ASN B 1 87 ? -9.055 -23.953 -9.445 1 68.12 87 ASN B CA 1
ATOM 2029 C C . ASN B 1 87 ? -9.938 -24.688 -8.438 1 68.12 87 ASN B C 1
ATOM 2031 O O . ASN B 1 87 ? -10.703 -24.062 -7.707 1 68.12 87 ASN B O 1
ATOM 2035 N N . ASN B 1 88 ? -9.906 -25.969 -8.531 1 68.81 88 ASN B N 1
ATOM 2036 C CA . ASN B 1 88 ? -10.719 -26.812 -7.656 1 68.81 88 ASN B CA 1
ATOM 2037 C C . ASN B 1 88 ? -9.875 -27.453 -6.555 1 68.81 88 ASN B C 1
ATOM 2039 O O . ASN B 1 88 ? -10.375 -28.281 -5.785 1 68.81 88 ASN B O 1
ATOM 2043 N N . LYS B 1 89 ? -8.719 -27.078 -6.477 1 76.19 89 LYS B N 1
ATOM 2044 C CA . LYS B 1 89 ? -7.879 -27.672 -5.445 1 76.19 89 LYS B CA 1
ATOM 2045 C C . LYS B 1 89 ? -8.008 -26.922 -4.121 1 76.19 89 LYS B C 1
ATOM 2047 O O . LYS B 1 89 ? -8.32 -25.734 -4.105 1 76.19 89 LYS B O 1
ATOM 2052 N N . PRO B 1 90 ? -7.836 -27.688 -3.105 1 78.12 90 PRO B N 1
ATOM 2053 C CA . PRO B 1 90 ? -7.93 -27.062 -1.782 1 78.12 90 PRO B CA 1
ATOM 2054 C C . PRO B 1 90 ? -6.977 -25.891 -1.616 1 78.12 90 PRO B C 1
ATOM 2056 O O . PRO B 1 90 ? -5.82 -25.953 -2.037 1 78.12 90 PRO B O 1
ATOM 2059 N N . LEU B 1 91 ? -7.578 -24.797 -1.154 1 88.19 91 LEU B N 1
ATOM 2060 C CA . LEU B 1 91 ? -6.816 -23.594 -0.847 1 88.19 91 LEU B CA 1
ATOM 2061 C C . LEU B 1 91 ? -7.102 -23.109 0.572 1 88.19 91 LEU B C 1
ATOM 2063 O O . LEU B 1 91 ? -8.258 -23.062 0.994 1 88.19 91 LEU B O 1
ATOM 2067 N N . ASN B 1 92 ? -5.984 -22.984 1.312 1 92.56 92 ASN B N 1
ATOM 2068 C CA . ASN B 1 92 ? -6.098 -22.422 2.652 1 92.56 92 ASN B CA 1
ATOM 2069 C C . ASN B 1 92 ? -5.348 -21.109 2.771 1 92.56 92 ASN B C 1
ATOM 2071 O O . ASN B 1 92 ? -4.211 -20.984 2.312 1 92.56 92 ASN B O 1
ATOM 2075 N N . THR B 1 93 ? -6.102 -20.125 3.371 1 94.38 93 THR B N 1
ATOM 2076 C CA . THR B 1 93 ? -5.48 -18.812 3.525 1 94.38 93 THR B CA 1
ATOM 2077 C C . THR B 1 93 ? -5.434 -18.406 4.996 1 94.38 93 THR B C 1
ATOM 2079 O O . THR B 1 93 ? -6.402 -18.609 5.73 1 94.38 93 THR B O 1
ATOM 2082 N N . THR B 1 94 ? -4.266 -17.875 5.426 1 95.19 94 THR B N 1
ATOM 2083 C CA . THR B 1 94 ? -4.07 -17.344 6.77 1 95.19 94 THR B CA 1
ATOM 2084 C C . THR B 1 94 ? -3.578 -15.898 6.711 1 95.19 94 THR B C 1
ATOM 2086 O O . THR B 1 94 ? -2.607 -15.594 6.012 1 95.19 94 THR B O 1
ATOM 2089 N N . ILE B 1 95 ? -4.297 -15.055 7.379 1 96.19 95 ILE B N 1
ATOM 2090 C CA . ILE B 1 95 ? -3.865 -13.672 7.535 1 96.19 95 ILE B CA 1
ATOM 2091 C C . ILE B 1 95 ? -3.051 -13.523 8.82 1 96.19 95 ILE B C 1
ATOM 2093 O O . ILE B 1 95 ? -3.559 -13.773 9.914 1 96.19 95 ILE B O 1
ATOM 2097 N N . LEU B 1 96 ? -1.814 -13.078 8.648 1 95.62 96 LEU B N 1
ATOM 2098 C CA . LEU B 1 96 ? -0.924 -12.984 9.797 1 95.62 96 LEU B CA 1
ATOM 2099 C C . LEU B 1 96 ? -0.827 -11.547 10.297 1 95.62 96 LEU B C 1
ATOM 2101 O O . LEU B 1 96 ? -0.578 -10.625 9.508 1 95.62 96 LEU B O 1
ATOM 2105 N N . ASN B 1 97 ? -1.085 -11.273 11.57 1 91.31 97 ASN B N 1
ATOM 2106 C CA . ASN B 1 97 ? -0.828 -10.047 12.32 1 91.31 97 ASN B CA 1
ATOM 2107 C C . ASN B 1 97 ? -1.285 -8.812 11.555 1 91.31 97 ASN B C 1
ATOM 2109 O O . ASN B 1 97 ? -0.489 -7.91 11.297 1 91.31 97 ASN B O 1
ATOM 2113 N N . PRO B 1 98 ? -2.598 -8.805 11.266 1 97.94 98 PRO B N 1
ATOM 2114 C CA . PRO B 1 98 ? -3.09 -7.617 10.562 1 97.94 98 PRO B CA 1
ATOM 2115 C C . PRO B 1 98 ? -2.957 -6.344 11.398 1 97.94 98 PRO B C 1
ATOM 2117 O O . PRO B 1 98 ? -3.195 -6.367 12.609 1 97.94 98 PRO B O 1
ATOM 2120 N N . HIS B 1 99 ? -2.445 -5.32 10.828 1 98.5 99 HIS B N 1
ATOM 2121 C CA . HIS B 1 99 ? -2.389 -3.982 11.406 1 98.5 99 HIS B CA 1
ATOM 2122 C C . HIS B 1 99 ? -3.34 -3.029 10.695 1 98.5 99 HIS B C 1
ATOM 2124 O O . HIS B 1 99 ? -3.275 -2.885 9.469 1 98.5 99 HIS B O 1
ATOM 2130 N N . VAL B 1 100 ? -4.184 -2.406 11.492 1 98.69 100 VAL B N 1
ATOM 2131 C CA . VAL B 1 100 ? -5.195 -1.534 10.898 1 98.69 100 VAL B CA 1
ATOM 2132 C C . VAL B 1 100 ? -4.953 -0.092 11.344 1 98.69 100 VAL B C 1
ATOM 2134 O O . VAL B 1 100 ? -4.879 0.195 12.539 1 98.69 100 VAL B O 1
ATOM 2137 N N . HIS B 1 101 ? -4.766 0.791 10.367 1 98.5 101 HIS B N 1
ATOM 2138 C CA . HIS B 1 101 ? -4.855 2.23 10.586 1 98.5 101 HIS B CA 1
ATOM 2139 C C . HIS B 1 101 ? -6.262 2.742 10.297 1 98.5 101 HIS B C 1
ATOM 2141 O O . HIS B 1 101 ? -6.727 2.691 9.156 1 98.5 101 HIS B O 1
ATOM 2147 N N . LEU B 1 102 ? -6.891 3.158 11.383 1 97.62 102 LEU B N 1
ATOM 2148 C CA . LEU B 1 102 ? -8.133 3.877 11.133 1 97.62 102 LEU B CA 1
ATOM 2149 C C . LEU B 1 102 ? -7.852 5.297 10.648 1 97.62 102 LEU B C 1
ATOM 2151 O O . LEU B 1 102 ? -7.059 6.02 11.258 1 97.62 102 LEU B O 1
ATOM 2155 N N . LEU B 1 103 ? -8.43 5.691 9.547 1 97.69 103 LEU B N 1
ATOM 2156 C CA . LEU B 1 103 ? -8.234 6.988 8.906 1 97.69 103 LEU B CA 1
ATOM 2157 C C . LEU B 1 103 ? -9.508 7.828 8.984 1 97.69 103 LEU B C 1
ATOM 2159 O O . LEU B 1 103 ? -10.219 7.98 7.992 1 97.69 103 LEU B O 1
ATOM 2163 N N . GLY B 1 104 ? -9.742 8.398 10.07 1 92.75 104 GLY B N 1
ATOM 2164 C CA . GLY B 1 104 ? -11.039 9.023 10.312 1 92.75 104 GLY B CA 1
ATOM 2165 C C . GLY B 1 104 ? -12.156 8.016 10.477 1 92.75 104 GLY B C 1
ATOM 2166 O O . GLY B 1 104 ? -11.938 6.902 10.945 1 92.75 104 GLY B O 1
ATOM 2167 N N . ASP B 1 105 ? -13.352 8.492 10.125 1 91.06 105 ASP B N 1
ATOM 2168 C CA . ASP B 1 105 ? -14.516 7.648 10.391 1 91.06 105 ASP B CA 1
ATOM 2169 C C . ASP B 1 105 ? -14.852 6.781 9.18 1 91.06 105 ASP B C 1
ATOM 2171 O O . ASP B 1 105 ? -15.539 5.766 9.312 1 91.06 105 ASP B O 1
ATOM 2175 N N . ASP B 1 106 ? -14.25 7.16 8.062 1 94.62 106 ASP B N 1
ATOM 2176 C CA . ASP B 1 106 ? -14.828 6.531 6.875 1 94.62 106 ASP B CA 1
ATOM 2177 C C . ASP B 1 106 ? -13.742 5.895 6.012 1 94.62 106 ASP B C 1
ATOM 2179 O O . ASP B 1 106 ? -13.977 5.598 4.836 1 94.62 106 ASP B O 1
ATOM 2183 N N . ALA B 1 107 ? -12.586 5.68 6.574 1 98.31 107 ALA B N 1
ATOM 2184 C CA . ALA B 1 107 ? -11.523 5.023 5.812 1 98.31 107 ALA B CA 1
ATOM 2185 C C . ALA B 1 107 ? -10.578 4.262 6.73 1 98.31 107 ALA B C 1
ATOM 2187 O O . ALA B 1 107 ? -10.523 4.523 7.938 1 98.31 107 ALA B O 1
ATOM 2188 N N . ALA B 1 108 ? -9.898 3.32 6.199 1 98.62 108 ALA B N 1
ATOM 2189 C CA . ALA B 1 108 ? -8.922 2.52 6.938 1 98.62 108 ALA B CA 1
ATOM 2190 C C . ALA B 1 108 ? -7.902 1.894 5.996 1 98.62 108 ALA B C 1
ATOM 2192 O O . ALA B 1 108 ? -8.188 1.682 4.812 1 98.62 108 ALA B O 1
ATOM 2193 N N . CYS B 1 109 ? -6.762 1.728 6.465 1 98.88 109 CYS B N 1
ATOM 2194 C CA . CYS B 1 109 ? -5.703 0.979 5.797 1 98.88 109 CYS B CA 1
ATOM 2195 C C . CYS B 1 109 ? -5.324 -0.26 6.598 1 98.88 109 CYS B C 1
ATOM 2197 O O . CYS B 1 109 ? -5.062 -0.173 7.801 1 98.88 109 CYS B O 1
ATOM 2199 N N . ILE B 1 110 ? -5.328 -1.41 5.969 1 98.88 110 ILE B N 1
ATOM 2200 C CA . ILE B 1 110 ? -4.914 -2.643 6.629 1 98.88 110 ILE B CA 1
ATOM 2201 C C . ILE B 1 110 ? -3.68 -3.211 5.93 1 98.88 110 ILE B C 1
ATOM 2203 O O . ILE B 1 110 ? -3.59 -3.193 4.703 1 98.88 110 ILE B O 1
ATOM 2207 N N . ALA B 1 111 ? -2.723 -3.646 6.688 1 98.81 111 ALA B N 1
ATOM 2208 C CA . ALA B 1 111 ? -1.51 -4.316 6.223 1 98.81 111 ALA B CA 1
ATOM 2209 C C . ALA B 1 111 ? -1.334 -5.668 6.902 1 98.81 111 ALA B C 1
ATOM 2211 O O . ALA B 1 111 ? -1.51 -5.785 8.117 1 98.81 111 ALA B O 1
ATOM 2212 N N . TYR B 1 112 ? -1.041 -6.66 6.094 1 98.19 112 TYR B N 1
ATOM 2213 C CA . TYR B 1 112 ? -0.886 -8 6.645 1 98.19 112 TYR B CA 1
ATOM 2214 C C . TYR B 1 112 ? -0.055 -8.875 5.719 1 98.19 112 TYR B C 1
ATOM 2216 O O . TYR B 1 112 ? 0.111 -8.562 4.535 1 98.19 112 TYR B O 1
ATOM 2224 N N . VAL B 1 113 ? 0.477 -9.906 6.277 1 97.5 113 VAL B N 1
ATOM 2225 C CA . VAL B 1 113 ? 1.076 -11 5.52 1 97.5 113 VAL B CA 1
ATOM 2226 C C . VAL B 1 113 ? 0.053 -12.109 5.32 1 97.5 113 VAL B C 1
ATOM 2228 O O . VAL B 1 113 ? -0.657 -12.484 6.262 1 97.5 113 VAL B O 1
ATOM 2231 N N . ARG B 1 114 ? -0.018 -12.555 4.113 1 96.69 114 ARG B N 1
ATOM 2232 C CA . ARG B 1 114 ? -0.924 -13.656 3.814 1 96.69 114 ARG B CA 1
ATOM 2233 C C . ARG B 1 114 ? -0.149 -14.914 3.451 1 96.69 114 ARG B C 1
ATOM 2235 O O . ARG B 1 114 ? 0.729 -14.883 2.588 1 96.69 114 ARG B O 1
ATOM 2242 N N . LEU B 1 115 ? -0.476 -15.961 4.141 1 95.31 115 LEU B N 1
ATOM 2243 C CA . LEU B 1 115 ? -0.012 -17.281 3.738 1 95.31 115 LEU B CA 1
ATOM 2244 C C . LEU B 1 115 ? -1.089 -18.016 2.947 1 95.31 115 LEU B C 1
ATOM 2246 O O . LEU B 1 115 ? -2.256 -18.031 3.344 1 95.31 115 LEU B O 1
ATOM 2250 N N . THR B 1 116 ? -0.702 -18.516 1.858 1 93.44 116 THR B N 1
ATOM 2251 C CA . THR B 1 116 ? -1.592 -19.344 1.043 1 93.44 116 THR B CA 1
ATOM 2252 C C . THR B 1 116 ? -1.008 -20.734 0.839 1 93.44 116 THR B C 1
ATOM 2254 O O . THR B 1 116 ? 0.124 -20.875 0.373 1 93.44 116 THR B O 1
ATOM 2257 N N . GLN B 1 117 ? -1.775 -21.688 1.209 1 93.06 117 GLN B N 1
ATOM 2258 C CA . GLN B 1 117 ? -1.393 -23.078 1.043 1 93.06 117 GLN B CA 1
ATOM 2259 C C . GLN B 1 117 ? -2.244 -23.766 -0.026 1 93.06 117 GLN B C 1
ATOM 2261 O O . GLN B 1 117 ? -3.457 -23.547 -0.086 1 93.06 117 GLN B O 1
ATOM 2266 N N . TYR B 1 118 ? -1.535 -24.516 -0.853 1 89.94 118 TYR B N 1
ATOM 2267 C CA . TYR B 1 118 ? -2.234 -25.266 -1.89 1 89.94 118 TYR B CA 1
ATOM 2268 C C . TYR B 1 118 ? -1.416 -26.469 -2.332 1 89.94 118 TYR B C 1
ATOM 2270 O O . TYR B 1 118 ? -0.28 -26.656 -1.889 1 89.94 118 TYR B O 1
ATOM 2278 N N . ILE B 1 119 ? -2.096 -27.375 -3.115 1 89.06 119 ILE B N 1
ATOM 2279 C CA . ILE B 1 119 ? -1.438 -28.531 -3.699 1 89.06 119 ILE B CA 1
ATOM 2280 C C . ILE B 1 119 ? -1.013 -28.219 -5.133 1 89.06 119 ILE B C 1
ATOM 2282 O O . ILE B 1 119 ? -1.834 -27.812 -5.953 1 89.06 119 ILE B O 1
ATOM 2286 N N . ASP B 1 120 ? 0.229 -28.375 -5.352 1 86.44 120 ASP B N 1
ATOM 2287 C CA . ASP B 1 120 ? 0.705 -28.031 -6.691 1 86.44 120 ASP B CA 1
ATOM 2288 C C . ASP B 1 120 ? 0.343 -29.141 -7.691 1 86.44 120 ASP B C 1
ATOM 2290 O O . ASP B 1 120 ? -0.364 -30.078 -7.348 1 86.44 120 ASP B O 1
ATOM 2294 N N . ARG B 1 121 ? 0.761 -28.953 -8.922 1 84.5 121 ARG B N 1
ATOM 2295 C CA . ARG B 1 121 ? 0.387 -29.844 -10 1 84.5 121 ARG B CA 1
ATOM 2296 C C . ARG B 1 121 ? 0.907 -31.266 -9.742 1 84.5 121 ARG B C 1
ATOM 2298 O O . ARG B 1 121 ? 0.327 -32.25 -10.219 1 84.5 121 ARG B O 1
ATOM 2305 N N . ASP B 1 122 ? 1.959 -31.406 -9.016 1 90.44 122 ASP B N 1
ATOM 2306 C CA . ASP B 1 122 ? 2.572 -32.688 -8.727 1 90.44 122 ASP B CA 1
ATOM 2307 C C . ASP B 1 122 ? 2.012 -33.312 -7.441 1 90.44 122 ASP B C 1
ATOM 2309 O O . ASP B 1 122 ? 2.531 -34.312 -6.938 1 90.44 122 ASP B O 1
ATOM 2313 N N . GLY B 1 123 ? 1.103 -32.625 -6.91 1 87.44 123 GLY B N 1
ATOM 2314 C CA . GLY B 1 123 ? 0.483 -33.125 -5.699 1 87.44 123 GLY B CA 1
ATOM 2315 C C . GLY B 1 123 ? 1.232 -32.75 -4.438 1 87.44 123 GLY B C 1
ATOM 2316 O O . GLY B 1 123 ? 0.988 -33.312 -3.369 1 87.44 123 GLY B O 1
ATOM 2317 N N . VAL B 1 124 ? 2.104 -31.875 -4.543 1 92 124 VAL B N 1
ATOM 2318 C CA . VAL B 1 124 ? 2.932 -31.484 -3.406 1 92 124 VAL B CA 1
ATOM 2319 C C . VAL B 1 124 ? 2.33 -30.25 -2.729 1 92 124 VAL B C 1
ATOM 2321 O O . VAL B 1 124 ? 1.973 -29.281 -3.396 1 92 124 VAL B O 1
ATOM 2324 N N . PRO B 1 125 ? 2.186 -30.344 -1.401 1 92.31 125 PRO B N 1
ATOM 2325 C CA . PRO B 1 125 ? 1.734 -29.141 -0.7 1 92.31 125 PRO B CA 1
ATOM 2326 C C . PRO B 1 125 ? 2.76 -28.016 -0.749 1 92.31 125 PRO B C 1
ATOM 2328 O O . PRO B 1 125 ? 3.949 -28.234 -0.524 1 92.31 125 PRO B O 1
ATOM 2331 N N . ILE B 1 126 ? 2.242 -26.797 -1.103 1 93.19 126 ILE B N 1
ATOM 2332 C CA . ILE B 1 126 ? 3.094 -25.625 -1.198 1 93.19 126 ILE B CA 1
ATOM 2333 C C . ILE B 1 126 ? 2.506 -24.484 -0.354 1 93.19 126 ILE B C 1
ATOM 2335 O O . ILE B 1 126 ? 1.284 -24.344 -0.257 1 93.19 126 ILE B O 1
ATOM 2339 N N . THR B 1 127 ? 3.426 -23.766 0.325 1 94.31 127 THR B N 1
ATOM 2340 C CA . THR B 1 127 ? 3.039 -22.547 1.022 1 94.31 127 THR B CA 1
ATOM 2341 C C . THR B 1 127 ? 3.748 -21.328 0.425 1 94.31 127 THR B C 1
ATOM 2343 O O . THR B 1 127 ? 4.969 -21.344 0.264 1 94.31 127 THR B O 1
ATOM 2346 N N . VAL B 1 128 ? 2.926 -20.375 0.075 1 93.19 128 VAL B N 1
ATOM 2347 C CA . VAL B 1 128 ? 3.492 -19.141 -0.449 1 93.19 128 VAL B CA 1
ATOM 2348 C C . VAL B 1 128 ? 3.059 -17.969 0.423 1 93.19 128 VAL B C 1
ATOM 2350 O O . VAL B 1 128 ? 2.053 -18.047 1.13 1 93.19 128 VAL B O 1
ATOM 2353 N N . GLN B 1 129 ? 3.906 -16.906 0.388 1 94.56 129 GLN B N 1
ATOM 2354 C CA . GLN B 1 129 ? 3.646 -15.719 1.188 1 94.56 129 GLN B CA 1
ATOM 2355 C C . GLN B 1 129 ? 3.479 -14.484 0.303 1 94.56 129 GLN B C 1
ATOM 2357 O O . GLN B 1 129 ? 4.195 -14.32 -0.687 1 94.56 129 GLN B O 1
ATOM 2362 N N . SER B 1 130 ? 2.531 -13.672 0.694 1 95.88 130 SER B N 1
ATOM 2363 C CA . SER B 1 130 ? 2.41 -12.344 0.098 1 95.88 130 SER B CA 1
ATOM 2364 C C . SER B 1 130 ? 2.252 -11.266 1.169 1 95.88 130 SER B C 1
ATOM 2366 O O . SER B 1 130 ? 1.718 -11.531 2.248 1 95.88 130 SER B O 1
ATOM 2368 N N . GLU B 1 131 ? 2.852 -10.117 0.949 1 97.56 131 GLU B N 1
ATOM 2369 C CA . GLU B 1 131 ? 2.609 -8.906 1.731 1 97.56 131 GLU B CA 1
ATOM 2370 C C . GLU B 1 131 ? 1.523 -8.047 1.095 1 97.56 131 GLU B C 1
ATOM 2372 O O . GLU B 1 131 ? 1.609 -7.699 -0.086 1 97.56 131 GLU B O 1
ATOM 2377 N N . GLU B 1 132 ? 0.529 -7.707 1.9 1 98.31 132 GLU B N 1
ATOM 2378 C CA . GLU B 1 132 ? -0.618 -7.043 1.287 1 98.31 132 GLU B CA 1
ATOM 2379 C C . GLU B 1 132 ? -1.027 -5.805 2.078 1 98.31 132 GLU B C 1
ATOM 2381 O O . GLU B 1 132 ? -1.065 -5.832 3.311 1 98.31 132 GLU B O 1
ATOM 2386 N N . THR B 1 133 ? -1.198 -4.719 1.373 1 98.81 133 THR B N 1
ATOM 2387 C CA . THR B 1 133 ? -1.798 -3.477 1.843 1 98.81 133 THR B CA 1
ATOM 2388 C C . THR B 1 133 ? -3.121 -3.211 1.13 1 98.81 133 THR B C 1
ATOM 2390 O O . THR B 1 133 ? -3.193 -3.271 -0.099 1 98.81 133 THR B O 1
ATOM 2393 N N . ARG B 1 134 ? -4.172 -2.969 1.921 1 98.94 134 ARG B N 1
ATOM 2394 C CA . ARG B 1 134 ? -5.461 -2.613 1.339 1 98.94 134 ARG B CA 1
ATOM 2395 C C . ARG B 1 134 ? -6.031 -1.357 1.992 1 98.94 134 ARG B C 1
ATOM 2397 O O . ARG B 1 134 ? -5.953 -1.197 3.213 1 98.94 134 ARG B O 1
ATOM 2404 N N . VAL B 1 135 ? -6.609 -0.496 1.142 1 98.94 135 VAL B N 1
ATOM 2405 C CA . VAL B 1 135 ? -7.234 0.738 1.604 1 98.94 135 VAL B CA 1
ATOM 2406 C C . VAL B 1 135 ? -8.75 0.651 1.416 1 98.94 135 VAL B C 1
ATOM 2408 O O . VAL B 1 135 ? -9.227 0.414 0.306 1 98.94 135 VAL B O 1
ATOM 2411 N N . TRP B 1 136 ? -9.438 0.769 2.537 1 98.88 136 TRP B N 1
ATOM 2412 C CA . TRP B 1 136 ? -10.898 0.728 2.564 1 98.88 136 TRP B CA 1
ATOM 2413 C C . TR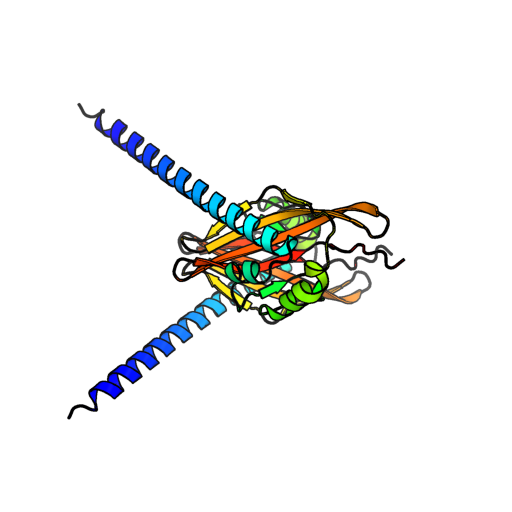P B 1 136 ? -11.477 2.127 2.729 1 98.88 136 TRP B C 1
ATOM 2415 O O . TRP B 1 136 ? -10.945 2.943 3.484 1 98.88 136 TRP B O 1
ATOM 2425 N N . GLN B 1 137 ? -12.555 2.381 2.016 1 98.62 137 GLN B N 1
ATOM 2426 C CA . GLN B 1 137 ? -13.312 3.615 2.18 1 98.62 137 GLN B CA 1
ATOM 2427 C C . GLN B 1 137 ? -14.812 3.334 2.275 1 98.62 137 GLN B C 1
ATOM 2429 O O . GLN B 1 137 ? -15.344 2.512 1.525 1 98.62 137 GLN B O 1
ATOM 2434 N N . ARG B 1 138 ? -15.406 3.906 3.244 1 97 138 ARG B N 1
ATOM 2435 C CA . ARG B 1 138 ? -16.859 3.816 3.357 1 97 138 ARG B CA 1
ATOM 2436 C C . ARG B 1 138 ? -17.531 4.914 2.549 1 97 138 ARG B C 1
ATOM 2438 O O . ARG B 1 138 ? -17.344 6.102 2.818 1 97 138 ARG B O 1
ATOM 2445 N N . LYS B 1 139 ? -18.203 4.559 1.522 1 91.69 139 LYS B N 1
ATOM 2446 C CA . LYS B 1 139 ? -18.984 5.441 0.661 1 91.69 139 LYS B CA 1
ATOM 2447 C C . LYS B 1 139 ? -20.469 5.098 0.727 1 91.69 139 LYS B C 1
ATOM 2449 O O . LYS B 1 139 ? -20.859 3.957 0.467 1 91.69 139 LYS B O 1
ATOM 2454 N N . ASP B 1 140 ? -21.266 6.094 1.081 1 91 140 ASP B N 1
ATOM 2455 C CA . ASP B 1 140 ? -22.703 5.891 1.182 1 91 140 ASP B CA 1
ATOM 2456 C C . ASP B 1 140 ? -23.031 4.672 2.043 1 91 140 ASP B C 1
ATOM 2458 O O . ASP B 1 140 ? -23.797 3.803 1.636 1 91 140 ASP B O 1
ATOM 2462 N N . GLY B 1 141 ? -22.312 4.496 3.107 1 92.25 141 GLY B N 1
ATOM 2463 C CA . GLY B 1 141 ? -22.609 3.484 4.113 1 92.25 141 GLY B CA 1
ATOM 2464 C C . GLY B 1 141 ? -22.016 2.125 3.777 1 92.25 141 GLY B C 1
ATOM 2465 O O . GLY B 1 141 ? -22.172 1.171 4.543 1 92.25 141 GLY B O 1
ATOM 2466 N N . LYS B 1 142 ? -21.297 2.025 2.707 1 95.88 142 LYS B N 1
ATOM 2467 C CA . LYS B 1 142 ? -20.734 0.742 2.293 1 95.88 142 LYS B CA 1
ATOM 2468 C C . LYS B 1 142 ? -19.219 0.809 2.203 1 95.88 142 LYS B C 1
ATOM 2470 O O . LYS B 1 142 ? -18.672 1.718 1.578 1 95.88 142 LYS B O 1
ATOM 2475 N N . TRP B 1 143 ? -18.641 -0.179 2.83 1 97.94 143 TRP B N 1
ATOM 2476 C CA . TRP B 1 143 ? -17.188 -0.28 2.732 1 97.94 143 TRP B CA 1
ATOM 2477 C C . TRP B 1 143 ? -16.781 -0.825 1.37 1 97.94 143 TRP B C 1
ATOM 2479 O O . TRP B 1 143 ? -17.328 -1.818 0.896 1 97.94 143 TRP B O 1
ATOM 2489 N N . GLN B 1 144 ? -15.805 -0.163 0.791 1 98.38 144 GLN B N 1
ATOM 2490 C CA . GLN B 1 144 ? -15.227 -0.633 -0.463 1 98.38 144 GLN B CA 1
ATOM 2491 C C . GLN B 1 144 ? -13.703 -0.562 -0.424 1 98.38 144 GLN B C 1
ATOM 2493 O O . GLN B 1 144 ? -13.133 0.395 0.107 1 98.38 144 GLN B O 1
ATOM 2498 N N . ASN B 1 145 ? -13.094 -1.649 -0.918 1 98.81 145 ASN B N 1
ATOM 2499 C CA . ASN B 1 145 ? -11.648 -1.595 -1.147 1 98.81 145 ASN B CA 1
ATOM 2500 C C . ASN B 1 145 ? -11.305 -0.706 -2.34 1 98.81 145 ASN B C 1
ATOM 2502 O O . ASN B 1 145 ? -11.719 -0.987 -3.467 1 98.81 145 ASN B O 1
ATOM 2506 N N . VAL B 1 146 ? -10.523 0.402 -2.107 1 98.81 146 VAL B N 1
ATOM 2507 C CA . VAL B 1 146 ? -10.328 1.376 -3.176 1 98.81 146 VAL B CA 1
ATOM 2508 C C . VAL 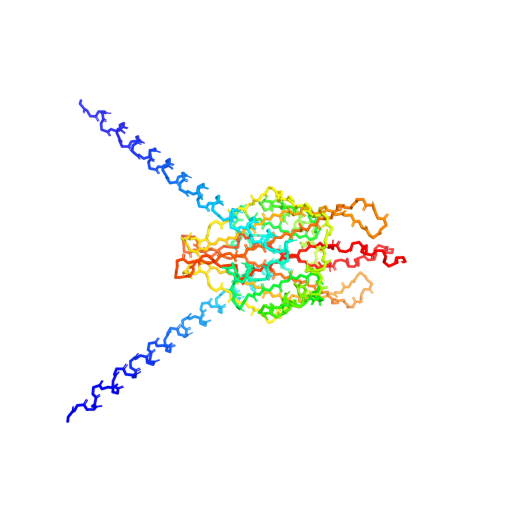B 1 146 ? -8.914 1.252 -3.738 1 98.81 146 VAL B C 1
ATOM 2510 O O . VAL B 1 146 ? -8.625 1.738 -4.836 1 98.81 146 VAL B O 1
ATOM 2513 N N . HIS B 1 147 ? -8.039 0.648 -3.035 1 98.94 147 HIS B N 1
ATOM 2514 C CA . HIS B 1 147 ? -6.664 0.423 -3.465 1 98.94 147 HIS B CA 1
ATOM 2515 C C . HIS B 1 147 ? -6.062 -0.793 -2.771 1 98.94 147 HIS B C 1
ATOM 2517 O O . HIS B 1 147 ? -6.371 -1.066 -1.608 1 98.94 147 HIS B O 1
ATOM 2523 N N . PHE B 1 148 ? -5.18 -1.485 -3.5 1 98.81 148 PHE B N 1
ATOM 2524 C CA . PHE B 1 148 ? -4.371 -2.463 -2.781 1 98.81 148 PHE B CA 1
ATOM 2525 C C . PHE B 1 148 ? -2.998 -2.609 -3.422 1 98.81 148 PHE B C 1
ATOM 2527 O O . PHE B 1 148 ? -2.809 -2.244 -4.586 1 98.81 148 PHE B O 1
ATOM 2534 N N . HIS B 1 149 ? -2.062 -3.014 -2.672 1 98.75 149 HIS B N 1
ATOM 2535 C CA . HIS B 1 149 ? -0.681 -3.309 -3.033 1 98.75 149 HIS B CA 1
ATOM 2536 C C . HIS B 1 149 ? -0.259 -4.68 -2.518 1 98.75 149 HIS B C 1
ATOM 2538 O O . HIS B 1 149 ? -0.315 -4.941 -1.313 1 98.75 149 HIS B O 1
ATOM 2544 N N . ARG B 1 150 ? 0.009 -5.508 -3.402 1 97.75 150 ARG B N 1
ATOM 2545 C CA . ARG B 1 150 ? 0.447 -6.855 -3.053 1 97.75 150 ARG B CA 1
ATOM 2546 C C . ARG B 1 150 ? 1.852 -7.129 -3.582 1 97.75 150 ARG B C 1
ATOM 2548 O O . ARG B 1 150 ? 2.137 -6.887 -4.758 1 97.75 150 ARG B O 1
ATOM 2555 N N . SER B 1 151 ? 2.725 -7.523 -2.66 1 95.12 151 SER B N 1
ATOM 2556 C CA . SER B 1 151 ? 4.055 -7.984 -3.051 1 95.12 151 SER B CA 1
ATOM 2557 C C . SER B 1 151 ? 4.246 -9.461 -2.713 1 95.12 151 SER B C 1
ATOM 2559 O O . SER B 1 151 ? 3.512 -10.016 -1.894 1 95.12 151 SER B O 1
ATOM 2561 N N . GLY B 1 152 ? 5.254 -10.023 -3.326 1 82.38 152 GLY B N 1
ATOM 2562 C CA . GLY B 1 152 ? 5.547 -11.422 -3.096 1 82.38 152 GLY B CA 1
ATOM 2563 C C . GLY B 1 152 ? 4.961 -12.336 -4.156 1 82.38 152 GLY B C 1
ATOM 2564 O O . GLY B 1 152 ? 4.023 -11.961 -4.859 1 82.38 152 GLY B O 1
ATOM 2565 N N . SER B 1 153 ? 5.828 -13.312 -4.688 1 60.69 153 SER B N 1
ATOM 2566 C CA . SER B 1 153 ? 5.488 -14.141 -5.84 1 60.69 153 SER B CA 1
ATOM 2567 C C . SER B 1 153 ? 4.523 -15.258 -5.453 1 60.69 153 SER B C 1
ATOM 2569 O O . SER B 1 153 ? 4.699 -15.906 -4.418 1 60.69 153 SER B O 1
ATOM 2571 N N . LEU B 1 154 ? 3.146 -15.172 -5.656 1 51.22 154 LEU B N 1
ATOM 2572 C CA . LEU B 1 154 ? 2.408 -16.422 -5.602 1 51.22 154 LEU B CA 1
ATOM 2573 C C . LEU B 1 154 ? 3.176 -17.547 -6.301 1 51.22 154 LEU B C 1
ATOM 2575 O O . LEU B 1 154 ? 3.102 -18.703 -5.895 1 51.22 154 LEU B O 1
ATOM 2579 N N . GLN B 1 155 ? 3.436 -17.453 -7.598 1 48.12 155 GLN B N 1
ATOM 2580 C CA . GLN B 1 155 ? 3.867 -18.562 -8.43 1 48.12 155 GLN B CA 1
ATOM 2581 C C . GLN B 1 155 ? 5.332 -18.906 -8.164 1 48.12 155 GLN B C 1
ATOM 2583 O O . GLN B 1 155 ? 6.215 -18.062 -8.352 1 48.12 155 GLN B O 1
ATOM 2588 N N . ALA B 1 156 ? 5.781 -19.625 -7.234 1 41.41 156 ALA B N 1
ATOM 2589 C CA . ALA B 1 156 ? 6.883 -20.547 -7.516 1 41.41 156 ALA B CA 1
ATOM 2590 C C . ALA B 1 156 ? 6.789 -21.094 -8.938 1 41.41 156 ALA B C 1
ATOM 2592 O O . ALA B 1 156 ? 6.559 -22.297 -9.133 1 41.41 156 ALA B O 1
ATOM 2593 N N . VAL B 1 157 ? 5.898 -20.859 -9.828 1 37.19 157 VAL B N 1
ATOM 2594 C CA . VAL B 1 157 ? 5.766 -21.891 -10.859 1 37.19 157 VAL B CA 1
ATOM 2595 C C . VAL B 1 157 ? 7.133 -22.203 -11.469 1 37.19 157 VAL B C 1
ATOM 2597 O O . VAL B 1 157 ? 7.816 -21.297 -11.953 1 37.19 157 VAL B O 1
ATOM 2600 N N . SER B 1 158 ? 7.75 -23.125 -10.961 1 32.81 158 SER B N 1
ATOM 2601 C CA . SER B 1 158 ? 8.82 -23.953 -11.484 1 32.81 158 SER B CA 1
ATOM 2602 C C . SER B 1 158 ? 8.703 -24.109 -13 1 32.81 158 SER B C 1
ATOM 2604 O O . SER B 1 158 ? 7.73 -24.672 -13.5 1 32.81 158 SER B O 1
ATOM 2606 N N . SER B 1 159 ? 8.633 -23.078 -13.82 1 31.14 159 SER B N 1
ATOM 2607 C CA . SER B 1 159 ? 8.875 -23.656 -15.148 1 31.14 159 SER B CA 1
ATOM 2608 C C . SER B 1 159 ? 10.008 -24.672 -15.109 1 31.14 159 SER B C 1
ATOM 2610 O O . SER B 1 159 ? 11.172 -24.312 -14.945 1 31.14 159 SER B O 1
ATOM 2612 N N . LYS B 1 160 ? 10.086 -25.562 -14.18 1 28.08 160 LYS B N 1
ATOM 2613 C CA . LYS B 1 160 ? 10.828 -26.672 -14.758 1 28.08 160 LYS B CA 1
ATOM 2614 C C . LYS B 1 160 ? 10.078 -27.281 -15.945 1 28.08 160 LYS B C 1
ATOM 2616 O O . LYS B 1 160 ? 8.852 -27.359 -15.938 1 28.08 160 LYS B O 1
#

Solvent-accessible surface area (backbone atoms only — not comparable to full-atom values): 17260 Å² total; per-residue (Å²): 131,74,71,65,60,58,54,53,53,51,48,49,50,47,48,49,52,47,51,52,50,50,51,52,50,51,55,46,50,49,52,51,51,51,48,51,52,43,50,50,20,53,74,66,27,33,60,72,61,33,54,67,38,39,37,72,74,16,35,34,40,37,70,93,47,74,87,39,80,44,74,35,53,65,74,54,48,53,45,34,72,68,48,33,57,69,55,82,64,69,72,47,79,45,80,43,80,71,43,69,45,76,32,72,94,45,23,33,38,38,38,31,36,35,40,41,35,35,60,44,97,86,66,45,80,42,79,36,54,33,41,38,38,41,33,37,34,48,56,95,89,38,63,22,36,44,34,36,41,41,39,60,64,75,71,74,66,70,80,117,133,74,70,65,59,58,54,52,53,50,48,50,50,48,48,48,50,46,51,51,48,51,50,51,51,50,52,47,49,49,54,52,50,52,49,51,52,43,51,49,20,52,75,66,28,34,58,72,60,34,54,67,38,39,37,72,73,16,34,35,40,36,70,92,48,74,84,39,81,43,74,36,52,66,74,55,47,53,44,33,71,68,47,32,58,67,54,81,64,68,72,47,79,45,80,44,79,72,44,67,45,75,33,73,93,43,20,34,38,38,37,32,38,36,39,39,36,36,59,46,96,86,66,45,80,44,78,34,52,31,42,38,37,38,32,36,35,49,54,96,89,37,64,21,36,45,36,37,39,40,39,59,62,76,69,73,70,67,82,113

Foldseek 3Di:
DPPVVVVVVVVVVVVVVVVVVVVVVVVQVVVVVLVVQLVVCQQQLPVVSNPLAADQQAWEADVVVVRDIDTGCVVVVVCSVPPRNPDPWDKDKDWADKDWDDDPDFKIKIWTKMWMWTQDPVRDIDIFIKIKIWMWGHDPNGIHTRYMYIDGDPDPVPPD/DPPVVVVVVVVVVVVVVVVVVVVVVVVQVVVVVLVVQLVVCQQQLPVVSNPLAADQQAWEADVVVVRDIDTGCVVVVVCSVPPRNPDPWDKDKDWAPKDWDDDPDFKIKIWTKMWMWTQDPVRDIDIFIKIKIWMWGHDPNGIHTRYMYIDGDPDPPPPD

Radius of gyration: 23.2 Å; Cα contacts (8 Å, |Δi|>4): 521; chains: 2; bounding box: 73×68×68 Å

Nearest PDB structures (foldseek):
  8uso-assembly1_A  TM=9.933E-01  e=5.401E-20  Homo sapiens
  2ux0-assembly1_A  TM=9.706E-01  e=3.699E-19  Homo sapiens
  8uso-assembly1_C  TM=9.481E-01  e=4.383E-19  Homo sapiens
  5ig4-assembly1_E  TM=9.844E-01  e=1.103E-17  Nematostella vectensis
  5ig5-assembly1_F-2  TM=9.757E-01  e=2.302E-17  Nematostella vectensis

Sequence (320 aa):
MVHFSFFKSQLANDEFSFSMLRLTIRRKQEIIKLTEQLIAAITSGDFEGYTRFVDPHVTSFEPEALRNLIVGMDFHKFYFDHVLSKNNKPLNTTILNPHVHLLGDDAACIAYVRLTQYIDRDGVPITVQSEETRVWQRKDGKWQNVHFHRSGSLQAVSSKMVHFSFFKSQLANDEFSFSMLRLTIRRKQEIIKLTEQLIAAITSGDFEGYTRFVDPHVTSFEPEALRNLIVGMDFHKFYFDHVLSKNNKPLNTTILNPHVHLLGDDAACIAYVRLTQYIDRDGVPITVQSEETRVWQRKDGKWQNVHFHRSGSLQAVSSK

Secondary structure (DSSP, 8-state):
--HHHHHHHHHHHHHHHHHHHHHHHHHHHHHHHHHHHHHHHHHTT-HHHHHTTEEEEEEEE-GGGTT--EESSHHHHHHIIIIITT--S-EEEEEEEEEEEE-TTSEEEEEEEEEEEEE-TTS-EEEEEEEEEEEEEEETTEEEEEEEEEES-S------/--HHHHHHHHHHHHHHHHHHHHHHHHHHHHHHHHHHHHHHHHHTT-HHHHHHHEEEEEEEE-GGGTT--EESSHHHHHHIIIIITT--S-EEEEEEEEEEEE-TTSEEEEEEEEEEEEE-TTS-EEEEEEEEEEEEEEETTEEEEEEEEEES-S------

Organism: Acanthosepion pharaonis (NCBI:txid158019)

InterPro domains:
  IPR013543 Calcium/calmodulin-dependent protein kinase II, association-domain [PF08332] (27-152)
  IPR032710 NTF2-like domain superfamily [SSF54427] (27-151)

pLDDT: mean 87.55, std 16.55, range [25.08, 98.94]